Protein AF-0000000077375088 (afdb_homodimer)

Organism: NCBI:txid30044

Sequence (264 aa):
SINETYAYVTNLEVMQILMKIKSTKKKFGMRNLATVTYEALQYLEESPCKTQTRESIKNYLHDLAAYKLKPHEVLQMVNDPPTSALHTQLLIDDNKAPLTDEENEAIIQLTHKHFQSGGNTEAAASGTAASTSINETYAYVTNLEVMQILMKIKSTKKKFGMRNLATVTYEALQYLEESPCKTQTRESIKNYLHDLAAYKLKPHEVLQMVNDPPTSALHTQLLIDDNKAPLTDEENEAIIQLTHKHFQSGGNTEAAASGTAAST

Structure (mmCIF, N/CA/C/O backbone):
data_AF-0000000077375088-model_v1
#
loop_
_entity.id
_entity.type
_entity.pdbx_description
1 polymer 'DNA-directed RNA polymerase III subunit RPC9'
#
loop_
_atom_site.group_PDB
_atom_site.id
_atom_site.type_symbol
_atom_site.label_atom_id
_atom_site.label_alt_id
_atom_site.label_comp_id
_atom_site.label_asym_id
_atom_site.label_entity_id
_atom_site.label_seq_id
_atom_site.pdbx_PDB_ins_code
_atom_site.Cartn_x
_atom_site.Cartn_y
_atom_site.Cartn_z
_atom_site.occupancy
_atom_site.B_iso_or_equiv
_atom_site.auth_seq_id
_atom_site.auth_comp_id
_atom_site.auth_asym_id
_atom_site.auth_atom_id
_atom_site.pdbx_PDB_model_num
ATOM 1 N N . SER A 1 1 ? 3.344 15.055 -6.984 1 32.19 1 SER A N 1
ATOM 2 C CA . SER A 1 1 ? 2.018 14.633 -7.422 1 32.19 1 SER A CA 1
ATOM 3 C C . SER A 1 1 ? 1.819 13.133 -7.227 1 32.19 1 SER A C 1
ATOM 5 O O . SER A 1 1 ? 2.732 12.344 -7.477 1 32.19 1 SER A O 1
ATOM 7 N N . ILE A 1 2 ? 0.934 12.758 -6.203 1 41.72 2 ILE A N 1
ATOM 8 C CA . ILE A 1 2 ? 0.591 11.352 -6.039 1 41.72 2 ILE A CA 1
ATOM 9 C C . ILE A 1 2 ? 0.289 10.734 -7.402 1 41.72 2 ILE A C 1
ATOM 11 O O . ILE A 1 2 ? -0.343 11.367 -8.25 1 41.72 2 ILE A O 1
ATOM 15 N N . ASN A 1 3 ? 1.071 9.883 -7.891 1 41.94 3 ASN A N 1
ATOM 16 C CA . ASN A 1 3 ? 0.876 9.25 -9.188 1 41.94 3 ASN A CA 1
ATOM 17 C C . ASN A 1 3 ? -0.577 8.828 -9.391 1 41.94 3 ASN A C 1
ATOM 19 O O . ASN A 1 3 ? -1.159 8.156 -8.547 1 41.94 3 ASN A O 1
ATOM 23 N N . GLU A 1 4 ? -1.222 9.594 -10.234 1 39.78 4 GLU A N 1
ATOM 24 C CA . GLU A 1 4 ? -2.607 9.43 -10.664 1 39.78 4 GLU A CA 1
ATOM 25 C C . GLU A 1 4 ? -2.896 7.977 -11.031 1 39.78 4 GLU A C 1
ATOM 27 O O . GLU A 1 4 ? -4.055 7.555 -11.047 1 39.78 4 GLU A O 1
ATOM 32 N N . THR A 1 5 ? -1.979 7.434 -11.727 1 41.22 5 THR A N 1
ATOM 33 C CA . THR A 1 5 ? -2.367 6.203 -12.406 1 41.22 5 THR A CA 1
ATOM 34 C C . THR A 1 5 ? -2.725 5.117 -11.398 1 41.22 5 THR A C 1
ATOM 36 O O . THR A 1 5 ? -3.533 4.234 -11.688 1 41.22 5 THR A O 1
ATOM 39 N N . TYR A 1 6 ? -1.897 4.918 -10.312 1 44.31 6 TYR A N 1
ATOM 40 C CA . TYR A 1 6 ? -2.229 3.803 -9.438 1 44.31 6 TYR A CA 1
ATOM 41 C C . TYR A 1 6 ? -2.859 4.297 -8.141 1 44.31 6 TYR A C 1
ATOM 43 O O . TYR A 1 6 ? -2.521 5.375 -7.648 1 44.31 6 TYR A O 1
ATOM 51 N N . ALA A 1 7 ? -4.094 4.039 -7.984 1 50.91 7 ALA A N 1
ATOM 52 C CA . ALA A 1 7 ? -4.898 4.168 -6.77 1 50.91 7 ALA A CA 1
ATOM 53 C C . ALA A 1 7 ? -4.055 3.908 -5.523 1 50.91 7 ALA A C 1
ATOM 55 O O . ALA A 1 7 ? -4.578 3.895 -4.406 1 50.91 7 ALA A O 1
ATOM 56 N N . TYR A 1 8 ? -2.785 3.752 -5.754 1 61.66 8 TYR A N 1
ATOM 57 C CA . TYR A 1 8 ? -2.037 3.266 -4.602 1 61.66 8 TYR A CA 1
ATOM 58 C C . TYR A 1 8 ? -0.941 4.25 -4.207 1 61.66 8 TYR A C 1
ATOM 60 O O . TYR A 1 8 ? -0.325 4.879 -5.07 1 61.66 8 TYR A O 1
ATOM 68 N N . VAL A 1 9 ? -0.863 4.703 -3.064 1 73.94 9 VAL A N 1
ATOM 69 C CA . VAL A 1 9 ? 0.198 5.543 -2.521 1 73.94 9 VAL A CA 1
ATOM 70 C C . VAL A 1 9 ? 1.394 4.68 -2.129 1 73.94 9 VAL A C 1
ATOM 72 O O . VAL A 1 9 ? 1.249 3.715 -1.371 1 73.94 9 VAL A O 1
ATOM 75 N N . THR A 1 10 ? 2.584 4.988 -2.762 1 82.25 10 THR A N 1
ATOM 76 C CA . THR A 1 10 ? 3.785 4.258 -2.377 1 82.25 10 THR A CA 1
ATOM 77 C C . THR A 1 10 ? 4.301 4.738 -1.024 1 82.25 10 THR A C 1
ATOM 79 O O . THR A 1 10 ? 3.98 5.848 -0.591 1 82.25 10 THR A O 1
ATOM 82 N N . ASN A 1 11 ? 5.199 3.906 -0.374 1 83.81 11 ASN A N 1
ATOM 83 C CA . ASN A 1 11 ? 5.848 4.312 0.869 1 83.81 11 ASN A CA 1
ATOM 84 C C . ASN A 1 11 ? 6.691 5.57 0.678 1 83.81 11 ASN A C 1
ATOM 86 O O . ASN A 1 11 ? 6.75 6.422 1.563 1 83.81 11 ASN A O 1
ATOM 90 N N . LEU A 1 12 ? 7.266 5.742 -0.496 1 87 12 LEU A N 1
ATOM 91 C CA . LEU A 1 12 ? 8.078 6.926 -0.768 1 87 12 LEU A CA 1
ATOM 92 C C . LEU A 1 12 ? 7.207 8.18 -0.794 1 87 12 LEU A C 1
ATOM 94 O O . LEU A 1 12 ? 7.574 9.203 -0.22 1 87 12 LEU A O 1
ATOM 98 N N . GLU A 1 13 ? 6.16 8.094 -1.44 1 83.19 13 GLU A N 1
ATOM 99 C CA . GLU A 1 13 ? 5.254 9.234 -1.515 1 83.19 13 GLU A CA 1
ATOM 100 C C . GLU A 1 13 ? 4.781 9.656 -0.126 1 83.19 13 GLU A C 1
ATOM 102 O O . GLU A 1 13 ? 4.727 10.852 0.182 1 83.19 13 GLU A O 1
ATOM 107 N N . VAL A 1 14 ? 4.414 8.664 0.649 1 83.81 14 VAL A N 1
ATOM 108 C CA . VAL A 1 14 ? 3.998 8.938 2.02 1 83.81 14 VAL A CA 1
ATOM 109 C C . VAL A 1 14 ? 5.137 9.609 2.781 1 83.81 14 VAL A C 1
ATOM 111 O O . VAL A 1 14 ? 4.93 10.625 3.451 1 83.81 14 VAL A O 1
ATOM 114 N N . MET A 1 15 ? 6.277 9.102 2.633 1 86.62 15 MET A N 1
ATOM 115 C CA . MET A 1 15 ? 7.449 9.648 3.307 1 86.62 15 MET A CA 1
ATOM 116 C C . MET A 1 15 ? 7.699 11.094 2.873 1 86.62 15 MET A C 1
ATOM 118 O O . MET A 1 15 ? 7.957 11.961 3.707 1 86.62 15 MET A O 1
ATOM 122 N N . GLN A 1 16 ? 7.609 11.375 1.635 1 84.19 16 GLN A N 1
ATOM 123 C CA . GLN A 1 16 ? 7.836 12.711 1.107 1 84.19 16 GLN A CA 1
ATOM 124 C C . GLN A 1 16 ? 6.797 13.695 1.64 1 84.19 16 GLN A C 1
ATOM 126 O O . GLN A 1 16 ? 7.121 14.844 1.943 1 84.19 16 GLN A O 1
ATOM 131 N N . ILE A 1 17 ? 5.617 13.234 1.698 1 80.06 17 ILE A N 1
ATOM 132 C CA . ILE A 1 17 ? 4.547 14.07 2.232 1 80.06 17 ILE A CA 1
ATOM 133 C C . ILE A 1 17 ? 4.836 14.406 3.695 1 80.06 17 ILE A C 1
ATOM 135 O O . ILE A 1 17 ? 4.727 15.562 4.105 1 80.06 17 ILE A O 1
ATOM 139 N N . LEU A 1 18 ? 5.203 13.414 4.453 1 82.25 18 LEU A N 1
ATOM 140 C CA . LEU A 1 18 ? 5.48 13.578 5.875 1 82.25 18 LEU A CA 1
ATOM 141 C C . LEU A 1 18 ? 6.699 14.469 6.09 1 82.25 18 LEU A C 1
ATOM 143 O O . LEU A 1 18 ? 6.719 15.297 7.008 1 82.25 18 LEU A O 1
ATOM 147 N N . MET A 1 19 ? 7.707 14.32 5.262 1 83.69 19 MET A N 1
ATOM 148 C CA . MET A 1 19 ? 8.906 15.156 5.359 1 83.69 19 MET A CA 1
ATOM 149 C C . MET A 1 19 ? 8.578 16.609 5.051 1 83.69 19 MET A C 1
ATOM 151 O O . MET A 1 19 ? 9.133 17.516 5.676 1 83.69 19 MET A O 1
ATOM 155 N N . LYS A 1 20 ? 7.816 16.797 4.027 1 77.88 20 LYS A N 1
ATOM 156 C CA . LYS A 1 20 ? 7.391 18.156 3.689 1 77.88 20 LYS A CA 1
ATOM 157 C C . LYS A 1 20 ? 6.648 18.812 4.855 1 77.88 20 LYS A C 1
ATOM 159 O O . LYS A 1 20 ? 6.867 19.984 5.156 1 77.88 20 LYS A O 1
ATOM 164 N N . ILE A 1 21 ? 5.871 18.109 5.477 1 73.38 21 ILE A N 1
ATOM 165 C CA . ILE A 1 21 ? 5.109 18.594 6.617 1 73.38 21 ILE A CA 1
ATOM 166 C C . ILE A 1 21 ? 6.059 18.953 7.758 1 73.38 21 ILE A C 1
ATOM 168 O O . ILE A 1 21 ? 5.898 20 8.406 1 73.38 21 ILE A O 1
ATOM 172 N N . LYS A 1 22 ? 6.961 18.016 7.961 1 74.31 22 LYS A N 1
ATOM 173 C CA . LYS A 1 22 ? 7.945 18.234 9.016 1 74.31 22 LYS A CA 1
ATOM 174 C C . LYS A 1 22 ? 8.781 19.484 8.75 1 74.31 22 LYS A C 1
ATOM 176 O O . LYS A 1 22 ? 9.094 20.234 9.672 1 74.31 22 LYS A O 1
ATOM 181 N N . SER A 1 23 ? 9.219 19.641 7.504 1 73.81 23 SER A N 1
ATOM 182 C CA . SER A 1 23 ? 10.086 20.766 7.141 1 73.81 23 SER A CA 1
ATOM 183 C C . SER A 1 23 ? 9.32 22.078 7.164 1 73.81 23 SER A C 1
ATOM 185 O O . SER A 1 23 ? 9.914 23.141 7.367 1 73.81 23 SER A O 1
ATOM 187 N N . THR A 1 24 ? 8.148 22.078 6.598 1 63.22 24 THR A N 1
ATOM 188 C CA . THR A 1 24 ? 7.359 23.297 6.57 1 63.22 24 THR A CA 1
ATOM 189 C C . THR A 1 24 ? 7.164 23.844 7.98 1 63.22 24 THR A C 1
ATOM 191 O O . THR A 1 24 ? 7.082 25.062 8.172 1 63.22 24 THR A O 1
ATOM 194 N N . LYS A 1 25 ? 6.949 22.906 8.984 1 57.94 25 LYS A N 1
ATOM 195 C CA . LYS A 1 25 ? 6.879 23.438 10.344 1 57.94 25 LYS A CA 1
ATOM 196 C C . LYS A 1 25 ? 8.117 24.266 10.68 1 57.94 25 LYS A C 1
ATOM 198 O O . LYS A 1 25 ? 8.047 25.188 11.477 1 57.94 25 LYS A O 1
ATOM 203 N N . LYS A 1 26 ? 9.297 23.734 10.094 1 55.03 26 LYS A N 1
ATOM 204 C CA . LYS A 1 26 ? 10.5 24.469 10.445 1 55.03 26 LYS A CA 1
ATOM 205 C C . LYS A 1 26 ? 10.594 25.781 9.656 1 55.03 26 LYS A C 1
ATOM 207 O O . LYS A 1 26 ? 11.055 26.797 10.172 1 55.03 26 LYS A O 1
ATOM 212 N N . LYS A 1 27 ? 10.648 25.5 8.312 1 55.34 27 LYS A N 1
ATOM 213 C CA . LYS A 1 27 ? 10.961 26.719 7.57 1 55.34 27 LYS A CA 1
ATOM 214 C C . LYS A 1 27 ? 9.695 27.484 7.223 1 55.34 27 LYS A C 1
ATOM 216 O O . LYS A 1 27 ? 8.766 27.562 8.031 1 55.34 27 LYS A O 1
ATOM 221 N N . PHE A 1 28 ? 9.508 27.531 5.707 1 49.59 28 PHE A N 1
ATOM 222 C CA . PHE A 1 28 ? 8.781 28.484 4.871 1 49.59 28 PHE A CA 1
ATOM 223 C C . PHE A 1 28 ? 7.297 28.172 4.848 1 49.59 28 PHE A C 1
ATOM 225 O O . PHE A 1 28 ? 6.867 27.141 5.387 1 49.59 28 PHE A O 1
ATOM 232 N N . GLY A 1 29 ? 6.477 28.672 3.553 1 49.41 29 GLY A N 1
ATOM 233 C CA . GLY A 1 29 ? 5.098 29 3.205 1 49.41 29 GLY A CA 1
ATOM 234 C C . GLY A 1 29 ? 4.18 27.781 3.258 1 49.41 29 GLY A C 1
ATOM 235 O O . GLY A 1 29 ? 4.457 26.766 2.633 1 49.41 29 GLY A O 1
ATOM 236 N N . MET A 1 30 ? 3.41 27.641 4.438 1 54 30 MET A N 1
ATOM 237 C CA . MET A 1 30 ? 2.262 26.797 4.793 1 54 30 MET A CA 1
ATOM 238 C C . MET A 1 30 ? 1.43 26.469 3.559 1 54 30 MET A C 1
ATOM 240 O O . MET A 1 30 ? 0.78 25.422 3.504 1 54 30 MET A O 1
ATOM 244 N N . ARG A 1 31 ? 1.634 27.359 2.639 1 57.53 31 ARG A N 1
ATOM 245 C CA . ARG A 1 31 ? 0.675 27.281 1.542 1 57.53 31 ARG A CA 1
ATOM 246 C C . ARG A 1 31 ? 0.917 26.047 0.692 1 57.53 31 ARG A C 1
ATOM 248 O O . ARG A 1 31 ? -0.027 25.344 0.328 1 57.53 31 ARG A O 1
ATOM 255 N N . ASN A 1 32 ? 2.176 25.781 0.289 1 60.22 32 ASN A N 1
ATOM 256 C CA . ASN A 1 32 ? 2.492 24.656 -0.57 1 60.22 32 ASN A CA 1
ATOM 257 C C . ASN A 1 32 ? 2.234 23.328 0.138 1 60.22 32 ASN A C 1
ATOM 259 O O . ASN A 1 32 ? 1.714 22.391 -0.467 1 60.22 32 ASN A O 1
ATOM 263 N N . LEU A 1 33 ? 2.473 23.266 1.407 1 62.72 33 LEU A N 1
ATOM 264 C CA . LEU A 1 33 ? 2.201 22.062 2.197 1 62.72 33 LEU A CA 1
ATOM 265 C C . LEU A 1 33 ? 0.707 21.766 2.229 1 62.72 33 LEU A C 1
ATOM 267 O O . LEU A 1 33 ? 0.3 20.609 2.086 1 62.72 33 LEU A O 1
ATOM 271 N N . ALA A 1 34 ? 0.038 22.906 2.312 1 67.75 34 ALA A N 1
ATOM 272 C CA . ALA A 1 34 ? -1.416 22.797 2.373 1 67.75 34 ALA A CA 1
ATOM 273 C C . ALA A 1 34 ? -1.971 22.188 1.087 1 67.75 34 ALA A C 1
ATOM 275 O O . ALA A 1 34 ? -2.877 21.344 1.127 1 67.75 34 ALA A O 1
ATOM 276 N N . THR A 1 35 ? -1.282 22.547 0.06 1 74.06 35 THR A N 1
ATOM 277 C CA . THR A 1 35 ? -1.789 22.094 -1.229 1 74.06 35 THR A CA 1
ATOM 278 C C . THR A 1 35 ? -1.514 20.609 -1.419 1 74.06 35 THR A C 1
ATOM 280 O O . THR A 1 35 ? -2.402 19.844 -1.819 1 74.06 35 THR A O 1
ATOM 283 N N . VAL A 1 36 ? -0.392 20.109 -1.048 1 70.31 36 VAL A N 1
ATOM 284 C CA . VAL A 1 36 ? -0.031 18.719 -1.22 1 70.31 36 VAL A CA 1
ATOM 285 C C . VAL A 1 36 ? -0.882 17.844 -0.298 1 70.31 36 VAL A C 1
ATOM 287 O O . VAL A 1 36 ? -1.36 16.781 -0.703 1 70.31 36 VAL A O 1
ATOM 290 N N . THR A 1 37 ? -1.005 18.375 0.936 1 74.25 37 THR A N 1
ATOM 291 C CA . THR A 1 37 ? -1.836 17.656 1.896 1 74.25 37 THR A CA 1
ATOM 292 C C . THR A 1 37 ? -3.273 17.547 1.395 1 74.25 37 THR A C 1
ATOM 294 O O . THR A 1 37 ? -3.887 16.484 1.467 1 74.25 37 THR A O 1
ATOM 297 N N . TYR A 1 38 ? -3.611 18.625 0.802 1 79.62 38 TYR A N 1
ATOM 298 C CA . TYR A 1 38 ? -4.984 18.672 0.307 1 79.62 38 TYR A CA 1
ATOM 299 C C . TYR A 1 38 ? -5.164 17.734 -0.876 1 79.62 38 TYR A C 1
ATOM 301 O O . TYR A 1 38 ? -6.137 16.969 -0.933 1 79.62 38 TYR A O 1
ATOM 309 N N . GLU A 1 39 ? -4.223 17.734 -1.725 1 77.5 39 GLU A N 1
ATOM 310 C CA . GLU A 1 39 ? -4.293 16.875 -2.896 1 77.5 39 GLU A CA 1
ATOM 311 C C . GLU A 1 39 ? -4.258 15.398 -2.496 1 77.5 39 GLU A C 1
ATOM 313 O O . GLU A 1 39 ? -5.016 14.586 -3.029 1 77.5 39 GLU A O 1
ATOM 318 N N . ALA A 1 40 ? -3.48 15.086 -1.577 1 77.88 40 ALA A N 1
ATOM 319 C CA . ALA A 1 40 ? -3.381 13.711 -1.097 1 77.88 40 ALA A CA 1
ATOM 320 C C . ALA A 1 40 ? -4.676 13.273 -0.417 1 77.88 40 ALA A C 1
ATOM 322 O O . ALA A 1 40 ? -5.152 12.156 -0.643 1 77.88 40 ALA A O 1
ATOM 323 N N . LEU A 1 41 ? -5.188 14.164 0.302 1 83.5 41 LEU A N 1
ATOM 324 C CA . LEU A 1 41 ? -6.426 13.859 1.005 1 83.5 41 LEU A CA 1
ATOM 325 C C . LEU A 1 41 ? -7.578 13.672 0.021 1 83.5 41 LEU A C 1
ATOM 327 O O . LEU A 1 41 ? -8.414 12.781 0.2 1 83.5 41 LEU A O 1
ATOM 331 N N . GLN A 1 42 ? -7.609 14.508 -1.003 1 83.94 42 GLN A N 1
ATOM 332 C CA . GLN A 1 42 ? -8.656 14.383 -2.012 1 83.94 42 GLN A CA 1
ATOM 333 C C . GLN A 1 42 ? -8.602 13.023 -2.699 1 83.94 42 GLN A C 1
ATOM 335 O O . GLN A 1 42 ? -9.633 12.383 -2.906 1 83.94 42 GLN A O 1
ATOM 340 N N . TYR A 1 43 ? -7.418 12.586 -2.977 1 81.62 43 TYR A N 1
ATOM 341 C CA . TYR A 1 43 ? -7.227 11.266 -3.578 1 81.62 43 TYR A CA 1
ATOM 342 C C . TYR A 1 43 ? -7.723 10.172 -2.646 1 81.62 43 TYR A C 1
ATOM 344 O O . TYR A 1 43 ? -8.453 9.273 -3.072 1 81.62 43 TYR A O 1
ATOM 352 N N . LEU A 1 44 ? -7.32 10.188 -1.441 1 84.06 44 LEU A N 1
ATOM 353 C CA . LEU A 1 44 ? -7.656 9.148 -0.472 1 84.06 44 LEU A CA 1
ATOM 354 C C . LEU A 1 44 ? -9.148 9.164 -0.158 1 84.06 44 LEU A C 1
ATOM 356 O O . LEU A 1 44 ? -9.734 8.109 0.107 1 84.06 44 LEU A O 1
ATOM 360 N N . GLU A 1 45 ? -9.734 10.383 -0.288 1 84.62 45 GLU A N 1
ATOM 361 C CA . GLU A 1 45 ? -11.172 10.516 -0.038 1 84.62 45 GLU A CA 1
ATOM 362 C C . GLU A 1 45 ? -11.984 9.867 -1.154 1 84.62 45 GLU A C 1
ATOM 364 O O . GLU A 1 45 ? -13.164 9.57 -0.974 1 84.62 45 GLU A O 1
ATOM 369 N N . GLU A 1 46 ? -11.359 9.711 -2.283 1 84.5 46 GLU A N 1
ATOM 370 C CA . GLU A 1 46 ? -12.023 9.039 -3.398 1 84.5 46 GLU A CA 1
ATOM 371 C C . GLU A 1 46 ? -11.703 7.551 -3.414 1 84.5 46 GLU A C 1
ATOM 373 O O . GLU A 1 46 ? -12.156 6.824 -4.301 1 84.5 46 GLU A O 1
ATOM 378 N N . SER A 1 47 ? -10.984 7.086 -2.436 1 84.19 47 SER A N 1
ATOM 379 C CA . SER A 1 47 ? -10.602 5.684 -2.305 1 84.19 47 SER A CA 1
ATOM 380 C C . SER A 1 47 ? -11.477 4.969 -1.279 1 84.19 47 SER A C 1
ATOM 382 O O . SER A 1 47 ? -12.164 5.609 -0.487 1 84.19 47 SER A O 1
ATOM 384 N N . PRO A 1 48 ? -11.445 3.617 -1.289 1 86.44 48 PRO A N 1
ATOM 385 C CA . PRO A 1 48 ? -12.305 2.85 -0.387 1 86.44 48 PRO A CA 1
ATOM 386 C C . PRO A 1 48 ? -12.031 3.146 1.085 1 86.44 48 PRO A C 1
ATOM 388 O O . PRO A 1 48 ? -12.883 2.885 1.939 1 86.44 48 PRO A O 1
ATOM 391 N N . CYS A 1 49 ? -10.914 3.744 1.337 1 88.38 49 CYS A N 1
ATOM 392 C CA . CYS A 1 49 ? -10.562 3.924 2.742 1 88.38 49 CYS A CA 1
ATOM 393 C C . CYS A 1 49 ? -11.43 4.996 3.387 1 88.38 49 CYS A C 1
ATOM 395 O O . CYS A 1 49 ? -11.484 5.109 4.613 1 88.38 49 CYS A O 1
ATOM 397 N N . LYS A 1 50 ? -12.125 5.734 2.598 1 85.88 50 LYS A N 1
ATOM 398 C CA . LYS A 1 50 ? -12.961 6.82 3.104 1 85.88 50 LYS A CA 1
ATOM 399 C C . LYS A 1 50 ? -14.039 6.289 4.039 1 85.88 50 LYS A C 1
ATOM 401 O O . LYS A 1 50 ? -14.461 6.98 4.969 1 85.88 50 LYS A O 1
ATOM 406 N N . THR A 1 51 ? -14.516 5.082 3.811 1 86.5 51 THR A N 1
ATOM 407 C CA . THR A 1 51 ? -15.602 4.512 4.602 1 86.5 51 THR A CA 1
ATOM 408 C C . THR A 1 51 ? -15.062 3.529 5.633 1 86.5 51 THR A C 1
ATOM 410 O O . THR A 1 51 ? -15.828 2.826 6.293 1 86.5 51 THR A O 1
ATOM 413 N N . GLN A 1 52 ? -13.82 3.465 5.758 1 89.75 52 GLN A N 1
ATOM 414 C CA . GLN A 1 52 ? -13.195 2.521 6.68 1 89.75 52 GLN A CA 1
ATOM 415 C C . GLN A 1 52 ? -12.867 3.191 8.016 1 89.75 52 GLN A C 1
ATOM 417 O O . GLN A 1 52 ? -12.688 4.41 8.07 1 89.75 52 GLN A O 1
ATOM 422 N N . THR A 1 53 ? -12.883 2.439 9.07 1 87.75 53 THR A N 1
ATOM 423 C CA . THR A 1 53 ? -12.398 2.836 10.391 1 87.75 53 THR A CA 1
ATOM 424 C C . THR A 1 53 ? -11.344 1.853 10.898 1 87.75 53 THR A C 1
ATOM 426 O O . THR A 1 53 ? -11.211 0.747 10.367 1 87.75 53 THR A O 1
ATOM 429 N N . ARG A 1 54 ? -10.594 2.314 11.859 1 82.88 54 ARG A N 1
ATOM 430 C CA . ARG A 1 54 ? -9.609 1.422 12.469 1 82.88 54 ARG A CA 1
ATOM 431 C C . ARG A 1 54 ? -10.273 0.147 12.984 1 82.88 54 ARG A C 1
ATOM 433 O O . ARG A 1 54 ? -9.727 -0.947 12.82 1 82.88 54 ARG A O 1
ATOM 440 N N . GLU A 1 55 ? -11.445 0.383 13.609 1 88.88 55 GLU A N 1
ATOM 441 C CA . GLU A 1 55 ? -12.18 -0.754 14.148 1 88.88 55 GLU A CA 1
ATOM 442 C C . GLU A 1 55 ? -12.641 -1.696 13.047 1 88.88 55 GLU A C 1
ATOM 444 O O . GLU A 1 55 ? -12.5 -2.916 13.156 1 88.88 55 GLU A O 1
ATOM 449 N N . SER A 1 56 ? -13.188 -1.147 11.945 1 92.06 56 SER A N 1
ATOM 450 C CA . SER A 1 56 ? -13.664 -1.984 10.844 1 92.06 56 SER A CA 1
ATOM 451 C C . SER A 1 56 ? -12.516 -2.758 10.203 1 92.06 56 SER A C 1
ATOM 453 O O . SER A 1 56 ? -12.68 -3.92 9.828 1 92.06 56 SER A O 1
ATOM 455 N N . ILE A 1 57 ? -11.352 -2.135 10.07 1 90.56 57 ILE A N 1
ATOM 456 C CA . ILE A 1 57 ? -10.188 -2.797 9.5 1 90.56 57 ILE A CA 1
ATOM 457 C C . ILE A 1 57 ? -9.719 -3.918 10.422 1 90.56 57 ILE A C 1
ATOM 459 O O . ILE A 1 57 ? -9.414 -5.023 9.969 1 90.56 57 ILE A O 1
ATOM 463 N N . LYS A 1 58 ? -9.672 -3.57 11.727 1 89 58 LYS A N 1
ATOM 464 C CA . LYS A 1 58 ? -9.281 -4.586 12.695 1 89 58 LYS A CA 1
ATOM 465 C C . LYS A 1 58 ? -10.188 -5.812 12.602 1 89 58 LYS A C 1
ATOM 467 O O . LYS A 1 58 ? -9.703 -6.945 12.57 1 89 58 LYS A O 1
ATOM 472 N N . ASN A 1 59 ? -11.453 -5.602 12.586 1 92.5 59 ASN A N 1
ATOM 473 C CA . ASN A 1 59 ? -12.422 -6.691 12.484 1 92.5 59 ASN A CA 1
ATOM 474 C C . ASN A 1 59 ? -12.281 -7.441 11.164 1 92.5 59 ASN A C 1
ATOM 476 O O . ASN A 1 59 ? -12.383 -8.672 11.133 1 92.5 59 ASN A O 1
ATOM 480 N N . TYR A 1 60 ? -12.102 -6.66 10.102 1 94.06 60 TYR A N 1
ATOM 481 C CA . TYR A 1 60 ? -11.883 -7.258 8.789 1 94.06 60 TYR A CA 1
ATOM 482 C C . TYR A 1 60 ? -10.664 -8.172 8.797 1 94.06 60 TYR A C 1
ATOM 484 O O . TYR A 1 60 ? -10.727 -9.305 8.312 1 94.06 60 TYR A O 1
ATOM 492 N N . LEU A 1 61 ? -9.609 -7.691 9.391 1 92 61 LEU A N 1
ATOM 493 C CA . LEU A 1 61 ? -8.375 -8.461 9.492 1 92 61 LEU A CA 1
ATOM 494 C C . LEU A 1 61 ? -8.586 -9.727 10.312 1 92 61 LEU A C 1
ATOM 496 O O . LEU A 1 61 ? -8.07 -10.789 9.961 1 92 61 LEU A O 1
ATOM 500 N N . HIS A 1 62 ? -9.281 -9.562 11.406 1 91.75 62 HIS A N 1
ATOM 501 C CA . HIS A 1 62 ? -9.594 -10.703 12.258 1 91.75 62 HIS A CA 1
ATOM 502 C C . HIS A 1 62 ? -10.336 -11.789 11.477 1 91.75 62 HIS A C 1
ATOM 504 O O . HIS A 1 62 ? -9.969 -12.961 11.531 1 91.75 62 HIS A O 1
ATOM 510 N N . ASP A 1 63 ? -11.297 -11.422 10.711 1 94.31 63 ASP A N 1
ATOM 511 C CA . ASP A 1 63 ? -12.109 -12.375 9.961 1 94.31 63 ASP A CA 1
ATOM 512 C C . ASP A 1 63 ? -11.328 -12.969 8.789 1 94.31 63 ASP A C 1
ATOM 514 O O . ASP A 1 63 ? -11.523 -14.125 8.422 1 94.31 63 ASP A O 1
ATOM 518 N N . LEU A 1 64 ? -10.453 -12.156 8.164 1 92.62 64 LEU A N 1
ATOM 519 C CA . LEU A 1 64 ? -9.656 -12.609 7.027 1 92.62 64 LEU A CA 1
ATOM 520 C C . LEU A 1 64 ? -8.602 -13.617 7.465 1 92.62 64 LEU A C 1
ATOM 522 O O . LEU A 1 64 ? -8.047 -14.344 6.633 1 92.62 64 LEU A O 1
ATOM 526 N N . ALA A 1 65 ? -8.297 -13.625 8.766 1 88.81 65 ALA A N 1
ATOM 527 C CA . ALA A 1 65 ? -7.23 -14.477 9.281 1 88.81 65 ALA A CA 1
ATOM 528 C C . ALA A 1 65 ? -7.496 -15.945 8.961 1 88.81 65 ALA A C 1
ATOM 530 O O . ALA A 1 65 ? -6.559 -16.734 8.82 1 88.81 65 ALA A O 1
ATOM 531 N N . ALA A 1 66 ? -8.727 -16.297 8.789 1 89 66 ALA A N 1
ATOM 532 C CA . ALA A 1 66 ? -9.133 -17.688 8.531 1 89 66 ALA A CA 1
ATOM 533 C C . ALA A 1 66 ? -8.656 -18.141 7.152 1 89 66 ALA A C 1
ATOM 535 O O . ALA A 1 66 ? -8.562 -19.344 6.895 1 89 66 ALA A O 1
ATOM 536 N N . TYR A 1 67 ? -8.242 -17.266 6.301 1 88.88 67 TYR A N 1
ATOM 537 C CA . TYR A 1 67 ? -7.953 -17.609 4.914 1 88.88 67 TYR A CA 1
ATOM 538 C C . TYR A 1 67 ? -6.453 -17.641 4.656 1 88.88 67 TYR A C 1
ATOM 540 O O . TYR A 1 67 ? -6.012 -17.906 3.537 1 88.88 67 TYR A O 1
A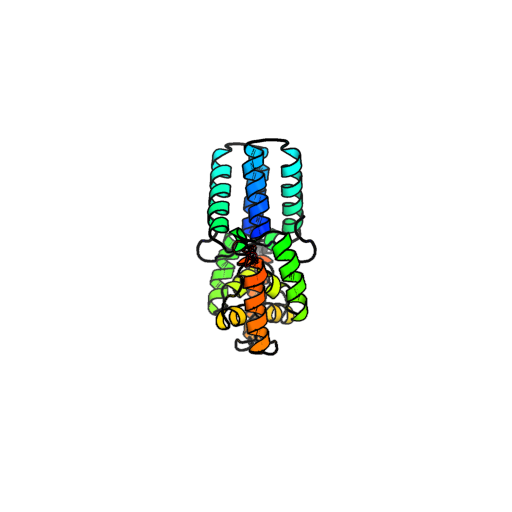TOM 548 N N . LYS A 1 68 ? -5.648 -17.328 5.59 1 82.19 68 LYS A N 1
ATOM 549 C CA . LYS A 1 68 ? -4.195 -17.469 5.574 1 82.19 68 LYS A CA 1
ATOM 550 C C . LYS A 1 68 ? -3.588 -16.719 4.391 1 82.19 68 LYS A C 1
ATOM 552 O O . LYS A 1 68 ? -2.768 -17.281 3.656 1 82.19 68 LYS A O 1
ATOM 557 N N . LEU A 1 69 ? -4.043 -15.586 4.148 1 82 69 LEU A N 1
ATOM 558 C CA . LEU A 1 69 ? -3.498 -14.727 3.107 1 82 69 LEU A CA 1
ATOM 559 C C . LEU A 1 69 ? -2.146 -14.156 3.525 1 82 69 LEU A C 1
ATOM 561 O O . LEU A 1 69 ? -1.884 -13.977 4.715 1 82 69 LEU A O 1
ATOM 565 N N . LYS A 1 70 ? -1.366 -13.945 2.525 1 75.06 70 LYS A N 1
ATOM 566 C CA . LYS A 1 70 ? -0.087 -13.297 2.801 1 75.06 70 LYS A CA 1
ATOM 567 C C . LYS A 1 70 ? -0.285 -11.844 3.205 1 75.06 70 LYS A C 1
ATOM 569 O O . LYS A 1 70 ? -1.289 -11.227 2.846 1 75.06 70 LYS A O 1
ATOM 574 N N . PRO A 1 71 ? 0.701 -11.305 3.912 1 72.12 71 PRO A N 1
ATOM 575 C CA . PRO A 1 71 ? 0.588 -9.93 4.398 1 72.12 71 PRO A CA 1
ATOM 576 C C . PRO A 1 71 ? 0.311 -8.93 3.279 1 72.12 71 PRO A C 1
ATOM 578 O O . PRO A 1 71 ? -0.508 -8.016 3.447 1 72.12 71 PRO A O 1
ATOM 581 N N . HIS A 1 72 ? 1.017 -9.172 2.211 1 74.12 72 HIS A N 1
ATOM 582 C CA . HIS A 1 72 ? 0.798 -8.234 1.111 1 74.12 72 HIS A CA 1
ATOM 583 C C . HIS A 1 72 ? -0.613 -8.367 0.549 1 74.12 72 HIS A C 1
ATOM 585 O O . HIS A 1 72 ? -1.222 -7.375 0.147 1 74.12 72 HIS A O 1
ATOM 591 N N . GLU A 1 73 ? -1.209 -9.57 0.56 1 80.94 73 GLU A N 1
ATOM 592 C CA . GLU A 1 73 ? -2.576 -9.781 0.092 1 80.94 73 GLU A CA 1
ATOM 593 C C . GLU A 1 73 ? -3.588 -9.109 1.017 1 80.94 73 GLU A C 1
ATOM 595 O O . GLU A 1 73 ? -4.539 -8.484 0.551 1 80.94 73 GLU A O 1
ATOM 600 N N . VAL A 1 74 ? -3.26 -9.234 2.26 1 84.81 74 VAL A N 1
ATOM 601 C CA . VAL A 1 74 ? -4.137 -8.641 3.262 1 84.81 74 VAL A CA 1
ATOM 602 C C . VAL A 1 74 ? -4.148 -7.121 3.094 1 84.81 74 VAL A C 1
ATOM 604 O O . VAL A 1 74 ? -5.215 -6.496 3.125 1 84.81 74 VAL A O 1
ATOM 607 N N . LEU A 1 75 ? -3.006 -6.547 2.875 1 82.81 75 LEU A N 1
ATOM 608 C CA . LEU A 1 75 ? -2.912 -5.105 2.656 1 82.81 75 LEU A CA 1
ATOM 609 C C . LEU A 1 75 ? -3.734 -4.688 1.442 1 82.81 75 LEU A C 1
ATOM 611 O O . LEU A 1 75 ? -4.477 -3.703 1.501 1 82.81 75 LEU A O 1
ATOM 615 N N . GLN A 1 76 ? -3.617 -5.469 0.41 1 82.81 76 GLN A N 1
ATOM 616 C CA . GLN A 1 76 ? -4.367 -5.172 -0.807 1 82.81 76 GLN A CA 1
ATOM 617 C C . GLN A 1 76 ? -5.867 -5.289 -0.569 1 82.81 76 GLN A C 1
ATOM 619 O O . GLN A 1 76 ? -6.648 -4.473 -1.068 1 82.81 76 GLN A O 1
ATOM 624 N N . MET A 1 77 ? -6.219 -6.258 0.224 1 87.94 77 MET A N 1
ATOM 625 C CA . MET A 1 77 ? -7.633 -6.465 0.534 1 87.94 77 MET A CA 1
ATOM 626 C C . MET A 1 77 ? -8.203 -5.273 1.294 1 87.94 77 MET A C 1
ATOM 628 O O . MET A 1 77 ? -9.359 -4.898 1.087 1 87.94 77 MET A O 1
ATOM 632 N N . VAL A 1 78 ? -7.422 -4.742 2.125 1 88.69 78 VAL A N 1
ATOM 633 C CA . VAL A 1 78 ? -7.852 -3.605 2.93 1 88.69 78 VAL A CA 1
ATOM 634 C C . VAL A 1 78 ? -7.918 -2.352 2.062 1 88.69 78 VAL A C 1
ATOM 636 O O . VAL A 1 78 ? -8.898 -1.606 2.107 1 88.69 78 VAL A O 1
ATOM 639 N N . ASN A 1 79 ? -6.891 -2.123 1.262 1 86.12 79 ASN A N 1
ATOM 640 C CA . ASN A 1 79 ? -6.762 -0.885 0.501 1 86.12 79 ASN A CA 1
ATOM 641 C C . ASN A 1 79 ? -7.645 -0.896 -0.742 1 86.12 79 ASN A C 1
ATOM 643 O O . ASN A 1 79 ? -8.008 0.162 -1.257 1 86.12 79 ASN A O 1
ATOM 647 N N . ASP A 1 80 ? -7.961 -2.086 -1.237 1 86.81 80 ASP A N 1
ATOM 648 C CA . ASP A 1 80 ? -8.828 -2.299 -2.393 1 86.81 80 ASP A CA 1
ATOM 649 C C . ASP A 1 80 ? -9.781 -3.467 -2.152 1 86.81 80 ASP A C 1
ATOM 651 O O . ASP A 1 80 ? -9.656 -4.52 -2.781 1 86.81 80 ASP A O 1
ATOM 655 N N . PRO A 1 81 ? -10.711 -3.225 -1.291 1 91.19 81 PRO A N 1
ATOM 656 C CA . PRO A 1 81 ? -11.602 -4.316 -0.891 1 91.19 81 PRO A CA 1
ATOM 657 C C . PRO A 1 81 ? -12.383 -4.895 -2.064 1 91.19 81 PRO A C 1
ATOM 659 O O . PRO A 1 81 ? -13.109 -4.168 -2.748 1 91.19 81 PRO A O 1
ATOM 662 N N . PRO A 1 82 ? -12.281 -6.234 -2.193 1 91.94 82 PRO A N 1
ATOM 663 C CA . PRO A 1 82 ? -12.906 -6.848 -3.369 1 91.94 82 PRO A CA 1
ATOM 664 C C . PRO A 1 82 ? -14.43 -6.926 -3.258 1 91.94 82 PRO A C 1
ATOM 666 O O . PRO A 1 82 ? -14.961 -7.156 -2.168 1 91.94 82 PRO A O 1
ATOM 669 N N . THR A 1 83 ? -15.07 -6.758 -4.422 1 91.5 83 THR A N 1
ATOM 670 C CA . THR A 1 83 ? -16.531 -6.793 -4.453 1 91.5 83 THR A CA 1
ATOM 671 C C . THR A 1 83 ? -17.016 -7.816 -5.477 1 91.5 83 THR A C 1
ATOM 673 O O . THR A 1 83 ? -18.219 -7.922 -5.727 1 91.5 83 THR A O 1
ATOM 676 N N . SER A 1 84 ? -16.141 -8.508 -6.102 1 91.44 84 SER A N 1
ATOM 677 C CA . SER A 1 84 ? -16.469 -9.578 -7.035 1 91.44 84 SER A CA 1
ATOM 678 C C . SER A 1 84 ? -15.398 -10.672 -7.012 1 91.44 84 SER A C 1
ATOM 680 O O . SER A 1 84 ? -14.297 -10.461 -6.5 1 91.44 84 SER A O 1
ATOM 682 N N . ALA A 1 85 ? -15.781 -11.836 -7.555 1 88.94 85 ALA A N 1
ATOM 683 C CA . ALA A 1 85 ? -14.844 -12.961 -7.594 1 88.94 85 ALA A CA 1
ATOM 684 C C . ALA A 1 85 ? -13.609 -12.617 -8.422 1 88.94 85 ALA A C 1
ATOM 686 O O . ALA A 1 85 ? -12.484 -12.969 -8.047 1 88.94 85 ALA A O 1
ATOM 687 N N . LEU A 1 86 ? -13.891 -11.953 -9.492 1 84.81 86 LEU A N 1
ATOM 688 C CA . LEU A 1 86 ? -12.781 -11.531 -10.344 1 84.81 86 LEU A CA 1
ATOM 689 C C . LEU A 1 86 ? -11.844 -10.602 -9.586 1 84.81 86 LEU A C 1
ATOM 691 O O . LEU A 1 86 ? -10.617 -10.742 -9.672 1 84.81 86 LEU A O 1
ATOM 695 N N . HIS A 1 87 ? -12.375 -9.742 -8.844 1 87.69 87 HIS A N 1
ATOM 696 C CA . HIS A 1 87 ? -11.602 -8.797 -8.055 1 87.69 87 HIS A CA 1
ATOM 697 C C . HIS A 1 87 ? -10.727 -9.516 -7.035 1 87.69 87 HIS A C 1
ATOM 699 O O . HIS A 1 87 ? -9.531 -9.234 -6.934 1 87.69 87 HIS A O 1
ATOM 705 N N . THR A 1 88 ? -11.383 -10.461 -6.27 1 88.12 88 THR A N 1
ATOM 706 C CA . THR A 1 88 ? -10.641 -11.219 -5.266 1 88.12 88 THR A CA 1
ATOM 707 C C . THR A 1 88 ? -9.484 -11.977 -5.906 1 88.12 88 THR A C 1
ATOM 709 O O . THR A 1 88 ? -8.375 -12 -5.363 1 88.12 88 THR A O 1
ATOM 712 N N . GLN A 1 89 ? -9.719 -12.484 -7.027 1 82.75 89 GLN A N 1
ATOM 713 C CA . GLN A 1 89 ? -8.719 -13.281 -7.73 1 82.75 89 GLN A CA 1
ATOM 714 C C . GLN A 1 89 ? -7.516 -12.43 -8.117 1 82.75 89 GLN A C 1
ATOM 716 O O . GLN A 1 89 ? -6.383 -12.914 -8.125 1 82.75 89 GLN A O 1
ATOM 721 N N . LEU A 1 90 ? -7.836 -11.195 -8.391 1 77.62 90 LEU A N 1
ATOM 722 C CA . LEU A 1 90 ? -6.773 -10.305 -8.836 1 77.62 90 LEU A CA 1
ATOM 723 C C . LEU A 1 90 ? -5.902 -9.867 -7.668 1 77.62 90 LEU A C 1
ATOM 725 O O . LEU A 1 90 ? -4.75 -9.469 -7.859 1 77.62 90 LEU A O 1
ATOM 729 N N . LEU A 1 91 ? -6.496 -9.961 -6.539 1 78.56 91 LEU A N 1
ATOM 730 C CA . LEU A 1 91 ? -5.785 -9.484 -5.359 1 78.56 91 LEU A CA 1
ATOM 731 C C . LEU A 1 91 ? -4.992 -10.609 -4.707 1 78.56 91 LEU A C 1
ATOM 733 O O . LEU A 1 91 ? -4.059 -10.352 -3.943 1 78.56 91 LEU A O 1
ATOM 737 N N . ILE A 1 92 ? -5.461 -11.836 -4.879 1 76.44 92 ILE A N 1
ATOM 738 C CA . ILE A 1 92 ? -4.863 -12.977 -4.191 1 76.44 92 ILE A CA 1
ATOM 739 C C . ILE A 1 92 ? -3.826 -13.641 -5.098 1 76.44 92 ILE A C 1
ATOM 741 O O . ILE A 1 92 ? -4.043 -13.781 -6.305 1 76.44 92 ILE A O 1
ATOM 745 N N . ASP A 1 93 ? -2.859 -14.195 -4.379 1 65.06 93 ASP A N 1
ATOM 746 C CA . ASP A 1 93 ? -1.77 -14.867 -5.078 1 65.06 93 ASP A CA 1
ATOM 747 C C . ASP A 1 93 ? -2.256 -16.156 -5.734 1 65.06 93 ASP A C 1
ATOM 749 O O . ASP A 1 93 ? -2.898 -16.984 -5.086 1 65.06 93 ASP A O 1
ATOM 753 N N . ASP A 1 94 ? -2.111 -16.266 -7.012 1 61.28 94 ASP A N 1
ATOM 754 C CA . ASP A 1 94 ? -2.584 -17.391 -7.797 1 61.28 94 ASP A CA 1
ATOM 755 C C . ASP A 1 94 ? -1.8 -18.656 -7.457 1 61.28 94 ASP A C 1
ATOM 757 O O . ASP A 1 94 ? -2.162 -19.75 -7.887 1 61.28 94 ASP A O 1
ATOM 761 N N . ASN A 1 95 ? -0.639 -18.562 -6.77 1 54.84 95 ASN A N 1
ATOM 762 C CA . ASN A 1 95 ? 0.142 -19.734 -6.406 1 54.84 95 ASN A CA 1
ATOM 763 C C . ASN A 1 95 ? -0.492 -20.5 -5.246 1 54.84 95 ASN A C 1
ATOM 765 O O . ASN A 1 95 ? -0.085 -21.609 -4.934 1 54.84 95 ASN A O 1
ATOM 769 N N . LYS A 1 96 ? -1.35 -19.828 -4.672 1 64.62 96 LYS A N 1
ATOM 770 C CA . LYS A 1 96 ? -2.148 -20.516 -3.664 1 64.62 96 LYS A CA 1
ATOM 771 C C . LYS A 1 96 ? -3.293 -21.297 -4.309 1 64.62 96 LYS A C 1
ATOM 773 O O . LYS A 1 96 ? -3.6 -21.094 -5.488 1 64.62 96 LYS A O 1
ATOM 778 N N . ALA A 1 97 ? -3.596 -22.344 -3.758 1 69.19 97 ALA A N 1
ATOM 779 C CA . ALA A 1 97 ? -4.844 -22.953 -4.211 1 69.19 97 ALA A CA 1
ATOM 780 C C . ALA A 1 97 ? -5.922 -21.906 -4.43 1 69.19 97 ALA A C 1
ATOM 782 O O . ALA A 1 97 ? -6.055 -20.969 -3.635 1 69.19 97 ALA A O 1
ATOM 783 N N . PRO A 1 98 ? -6.387 -21.953 -5.703 1 74.5 98 PRO A N 1
ATOM 784 C CA . PRO A 1 98 ? -7.48 -21 -5.934 1 74.5 98 PRO A CA 1
ATOM 785 C C . PRO A 1 98 ? -8.531 -21.031 -4.824 1 74.5 98 PRO A C 1
ATOM 787 O O . PRO A 1 98 ? -8.812 -22.094 -4.262 1 74.5 98 PRO A O 1
ATOM 790 N N . LEU A 1 99 ? -8.875 -19.859 -4.488 1 81.38 99 LEU A N 1
ATOM 791 C CA . LEU A 1 99 ? -10 -19.797 -3.557 1 81.38 99 LEU A CA 1
ATOM 792 C C . LEU A 1 99 ? -11.219 -20.516 -4.117 1 81.38 99 LEU A C 1
ATOM 794 O O . LEU A 1 99 ? -11.492 -20.438 -5.316 1 81.38 99 LEU A O 1
ATOM 798 N N . THR A 1 100 ? -11.742 -21.328 -3.312 1 87.75 100 THR A N 1
ATOM 799 C CA . THR A 1 100 ? -13.016 -21.922 -3.73 1 87.75 100 THR A CA 1
ATOM 800 C C . THR A 1 100 ? -14.078 -20.844 -3.906 1 87.75 100 THR A C 1
ATOM 802 O O . THR A 1 100 ? -13.914 -19.719 -3.438 1 87.75 100 THR A O 1
ATOM 805 N N . ASP A 1 101 ? -15.133 -21.25 -4.637 1 91.12 101 ASP A N 1
ATOM 806 C CA . ASP A 1 101 ? -16.25 -20.328 -4.801 1 91.12 101 ASP A CA 1
ATOM 807 C C . ASP A 1 101 ? -16.781 -19.859 -3.449 1 91.12 101 ASP A C 1
ATOM 809 O O . ASP A 1 101 ? -17.125 -18.688 -3.275 1 91.12 101 ASP A O 1
ATOM 813 N N . GLU A 1 102 ? -16.797 -20.781 -2.553 1 93.31 102 GLU A N 1
ATOM 814 C CA . GLU A 1 102 ? -17.312 -20.484 -1.219 1 93.31 102 GLU A CA 1
ATOM 815 C C . GLU A 1 102 ? -16.406 -19.484 -0.492 1 93.31 102 GLU A C 1
ATOM 817 O O . GLU A 1 102 ? -16.891 -18.562 0.15 1 93.31 102 GLU A O 1
ATOM 822 N N . GLU A 1 103 ? -15.133 -19.672 -0.62 1 91 103 GLU A N 1
ATOM 823 C CA . GLU A 1 103 ? -14.164 -18.781 0.015 1 91 103 GLU A CA 1
ATOM 824 C C . GLU A 1 103 ? -14.234 -17.375 -0.588 1 91 103 GLU A C 1
ATOM 826 O O . GLU A 1 103 ? -14.188 -16.391 0.137 1 91 103 GLU A O 1
ATOM 831 N N . ASN A 1 104 ? -14.312 -17.375 -1.872 1 92.75 104 ASN A N 1
ATOM 832 C CA . ASN A 1 104 ? -14.422 -16.094 -2.57 1 92.75 104 ASN A CA 1
ATOM 833 C C . ASN A 1 104 ? -15.664 -15.32 -2.125 1 92.75 104 ASN A C 1
ATOM 835 O O . ASN A 1 104 ? -15.57 -14.133 -1.803 1 92.75 104 ASN A O 1
ATOM 839 N N . GLU A 1 105 ? -16.703 -16.016 -2.131 1 94.81 105 GLU A N 1
ATOM 840 C CA . GLU A 1 105 ? -17.953 -15.375 -1.715 1 94.81 105 GLU A CA 1
ATOM 841 C C . GLU A 1 105 ? -17.875 -14.906 -0.265 1 94.81 105 GLU A C 1
ATOM 843 O O . GLU A 1 105 ? -18.344 -13.82 0.067 1 94.81 105 GLU A O 1
ATOM 848 N N . ALA A 1 106 ? -17.266 -15.68 0.575 1 95.25 106 ALA A N 1
ATOM 849 C CA . ALA A 1 106 ? -17.109 -15.32 1.981 1 95.25 106 ALA A CA 1
ATOM 850 C C . ALA A 1 106 ? -16.281 -14.047 2.133 1 95.25 106 ALA A C 1
ATOM 852 O O . ALA A 1 106 ? -16.609 -13.164 2.928 1 95.25 106 ALA A O 1
ATOM 853 N N . ILE A 1 107 ? -15.258 -13.945 1.353 1 94.69 107 ILE A N 1
ATOM 854 C CA . ILE A 1 107 ? -14.375 -12.789 1.424 1 94.69 107 ILE A CA 1
ATOM 855 C C . ILE A 1 107 ? -15.117 -11.539 0.96 1 94.69 107 ILE A C 1
ATOM 857 O O . ILE A 1 107 ? -15 -10.477 1.572 1 94.69 107 ILE A O 1
ATOM 861 N N . ILE A 1 108 ? -15.875 -11.703 -0.107 1 95.31 108 ILE A N 1
ATOM 862 C CA . ILE A 1 108 ? -16.672 -10.594 -0.616 1 95.31 108 ILE A CA 1
ATOM 863 C C . ILE A 1 108 ? -17.672 -10.148 0.444 1 95.31 108 ILE A C 1
ATOM 865 O O . ILE A 1 108 ? -17.859 -8.953 0.666 1 95.31 108 ILE A O 1
ATOM 869 N N . GLN A 1 109 ? -18.266 -11.102 1.126 1 95.75 109 GLN A N 1
ATOM 870 C CA . GLN A 1 109 ? -19.219 -10.789 2.18 1 95.75 109 GLN A CA 1
ATOM 871 C C . GLN A 1 109 ? -18.547 -10.078 3.346 1 95.75 109 GLN A C 1
ATOM 873 O O . GLN A 1 109 ? -19.141 -9.188 3.967 1 95.75 109 GLN A O 1
ATOM 878 N N . LEU A 1 110 ? -17.359 -10.484 3.646 1 95.44 110 LEU A N 1
ATOM 879 C CA . LEU A 1 110 ? -16.594 -9.805 4.688 1 95.44 110 LEU A CA 1
ATOM 880 C C . LEU A 1 110 ? -16.375 -8.336 4.324 1 95.44 110 LEU A C 1
ATOM 882 O O . LEU A 1 110 ? -16.469 -7.461 5.184 1 95.44 110 LEU A O 1
ATOM 886 N N . THR A 1 111 ? -16.047 -8.109 3.059 1 94.56 111 THR A N 1
ATOM 887 C CA . THR A 1 111 ? -15.867 -6.746 2.576 1 94.56 111 THR A CA 1
ATOM 888 C C . THR A 1 111 ? -17.141 -5.922 2.795 1 94.56 111 THR A C 1
ATOM 890 O O . THR A 1 111 ? -17.062 -4.797 3.303 1 94.56 111 THR A O 1
ATOM 893 N N . HIS A 1 112 ? -18.266 -6.508 2.457 1 93.75 112 HIS A N 1
ATOM 894 C CA . HIS A 1 112 ? -19.531 -5.82 2.639 1 93.75 112 HIS A CA 1
ATOM 895 C C . HIS A 1 112 ? -19.828 -5.586 4.117 1 93.75 112 HIS A C 1
ATOM 897 O O . HIS A 1 112 ? -20.266 -4.5 4.504 1 93.75 112 HIS A O 1
ATOM 903 N N . LYS A 1 113 ? -19.609 -6.555 4.887 1 94.12 113 LYS A N 1
ATOM 904 C CA . LYS A 1 113 ? -19.906 -6.523 6.32 1 94.12 113 LYS A CA 1
ATOM 905 C C . LYS A 1 113 ? -19.109 -5.426 7.016 1 94.12 113 LYS A C 1
ATOM 907 O O . LYS A 1 113 ? -19.641 -4.691 7.848 1 94.12 113 LYS A O 1
ATOM 912 N N . HIS A 1 114 ? -17.859 -5.273 6.668 1 94.06 114 HIS A N 1
ATOM 913 C CA . HIS A 1 114 ? -16.984 -4.422 7.469 1 94.06 114 HIS A CA 1
ATOM 914 C C . HIS A 1 114 ? -16.812 -3.047 6.832 1 94.06 114 HIS A C 1
ATOM 916 O O . HIS A 1 114 ? -16.531 -2.064 7.523 1 94.06 114 HIS A O 1
ATOM 922 N N . PHE A 1 115 ? -16.984 -3.012 5.516 1 92.56 115 PHE A N 1
ATOM 923 C CA . PHE A 1 115 ? -16.625 -1.746 4.883 1 92.56 115 PHE A CA 1
ATOM 924 C C . PHE A 1 115 ? -17.844 -1.125 4.203 1 92.56 115 PHE A C 1
ATOM 926 O O . PHE A 1 115 ? -17.812 0.053 3.838 1 92.56 115 PHE A O 1
ATOM 933 N N . GLN A 1 116 ? -18.812 -1.728 3.916 1 81.88 116 GLN A N 1
ATOM 934 C CA . GLN A 1 116 ? -19.984 -1.175 3.232 1 81.88 116 GLN A CA 1
ATOM 935 C C . GLN A 1 116 ? -21.219 -1.204 4.133 1 81.88 116 GLN A C 1
ATOM 937 O O . GLN A 1 116 ? -22.172 -0.454 3.91 1 81.88 116 GLN A O 1
ATOM 942 N N . SER A 1 117 ? -21.203 -2.125 5.281 1 64.12 117 SER A N 1
ATOM 943 C CA . SER A 1 117 ? -22.422 -2.227 6.09 1 64.12 117 SER A CA 1
ATOM 944 C C . SER A 1 117 ? -22.609 -0.984 6.953 1 64.12 117 SER A C 1
ATOM 946 O O . SER A 1 117 ? -23.391 -0.999 7.906 1 64.12 117 SER A O 1
ATOM 948 N N . GLY A 1 118 ? -21.891 -0.048 7.098 1 49.44 118 GLY A N 1
ATOM 949 C CA . GLY A 1 118 ? -22.344 0.969 8.039 1 49.44 118 GLY A CA 1
ATOM 950 C C . GLY A 1 118 ? -23.844 1.114 8.094 1 49.44 118 GLY A C 1
ATOM 951 O O . GLY A 1 118 ? -24.453 0.998 9.164 1 49.44 118 GLY A O 1
ATOM 952 N N . GLY A 1 119 ? -24.469 2.084 7.23 1 41.59 119 GLY A N 1
ATOM 953 C CA . GLY A 1 119 ? -25.703 2.719 7.695 1 41.59 119 GLY A CA 1
ATOM 954 C C . GLY A 1 119 ? -26.812 1.731 7.969 1 41.59 119 GLY A C 1
ATOM 955 O O . GLY A 1 119 ? -27.781 2.061 8.656 1 41.59 119 GLY A O 1
ATOM 956 N N . ASN A 1 120 ? -27.062 0.719 7.047 1 38.78 120 ASN A N 1
ATOM 957 C CA . ASN A 1 120 ? -28.422 0.211 7.203 1 38.78 120 ASN A CA 1
ATOM 958 C C . ASN A 1 120 ? -28.531 -0.75 8.383 1 38.78 120 ASN A C 1
ATOM 960 O O . ASN A 1 120 ? -28.359 -1.96 8.219 1 38.78 120 ASN A O 1
ATOM 964 N N . THR A 1 121 ? -27.625 -0.892 9.18 1 37.84 121 THR A N 1
ATOM 965 C CA . THR A 1 121 ? -28.188 -1.543 10.359 1 37.84 121 THR A CA 1
ATOM 966 C C . THR A 1 121 ? -29.5 -0.88 10.781 1 37.84 121 THR A C 1
ATOM 968 O O . THR A 1 121 ? -29.5 0.258 11.258 1 37.84 121 THR A O 1
ATOM 971 N N . GLU A 1 122 ? -30.5 -0.774 9.93 1 35.84 122 GLU A N 1
ATOM 972 C CA . GLU A 1 122 ? -31.891 -0.668 10.344 1 35.84 122 GLU A CA 1
ATOM 973 C C . GLU A 1 122 ? -32.156 -1.49 11.602 1 35.84 122 GLU A C 1
ATOM 975 O O . GLU A 1 122 ? -31.891 -2.691 11.633 1 35.84 122 GLU A O 1
ATOM 980 N N . ALA A 1 123 ? -32.094 -0.956 12.773 1 34.88 123 ALA A N 1
ATOM 981 C CA . ALA A 1 123 ? -32.906 -1.404 13.875 1 34.88 123 ALA A CA 1
ATOM 982 C C . ALA A 1 123 ? -34.25 -1.981 13.367 1 34.88 123 ALA A C 1
ATOM 984 O O . ALA A 1 123 ? -35 -1.286 12.703 1 34.88 123 ALA A O 1
ATOM 985 N N . ALA A 1 124 ? -34.438 -3.115 12.852 1 33.25 124 ALA A N 1
ATOM 986 C CA . ALA A 1 124 ? -35.719 -3.795 12.766 1 33.25 124 ALA A CA 1
ATOM 987 C C . ALA A 1 124 ? -36.594 -3.479 13.984 1 33.25 124 ALA A C 1
ATOM 989 O O . ALA A 1 124 ? -36.281 -3.916 15.102 1 33.25 124 ALA A O 1
ATOM 990 N N . ALA A 1 125 ? -37.062 -2.229 14.188 1 34.25 125 ALA A N 1
ATOM 991 C CA . ALA A 1 125 ? -38.25 -2.016 15 1 34.25 125 ALA A CA 1
ATOM 992 C C . ALA A 1 125 ? -39.281 -3.119 14.773 1 34.25 125 ALA A C 1
ATOM 994 O O . ALA A 1 125 ? -39.75 -3.297 13.648 1 34.25 125 ALA A O 1
ATOM 995 N N . SER A 1 126 ? -38.938 -4.328 15.227 1 33.72 126 SER A N 1
ATOM 996 C CA . SER A 1 126 ? -40 -5.32 15.453 1 33.72 126 SER A CA 1
ATOM 997 C C . SER A 1 126 ? -41.281 -4.664 15.891 1 33.72 126 SER A C 1
ATOM 999 O O . SER A 1 126 ? -41.344 -4.035 16.953 1 33.72 126 SER A O 1
ATOM 1001 N N . GLY A 1 127 ? -41.938 -3.889 15.047 1 35 127 GLY A N 1
ATOM 1002 C CA . GLY A 1 127 ? -43.344 -3.545 15.164 1 35 127 GLY A CA 1
ATOM 1003 C C . GLY A 1 127 ? -44.188 -4.688 15.688 1 35 127 GLY A C 1
ATOM 1004 O O . GLY A 1 127 ? -44.656 -5.539 14.914 1 35 127 GLY A O 1
ATOM 1005 N N . THR A 1 128 ? -43.75 -5.473 16.703 1 35.03 128 THR A N 1
ATOM 1006 C CA . THR A 1 128 ? -44.844 -6.25 17.312 1 35.03 128 THR A CA 1
ATOM 1007 C C . THR A 1 128 ? -45.969 -5.344 17.781 1 35.03 128 THR A C 1
ATOM 1009 O O . THR A 1 128 ? -45.781 -4.535 18.703 1 35.03 128 THR A O 1
ATOM 1012 N N . ALA A 1 129 ? -46.688 -4.641 16.906 1 35.44 129 ALA A N 1
ATOM 1013 C CA . ALA A 1 129 ? -48.031 -4.172 17.25 1 35.44 129 ALA A CA 1
ATOM 1014 C C . ALA A 1 129 ? -48.844 -5.25 17.984 1 35.44 129 ALA A C 1
ATOM 1016 O O . ALA A 1 129 ? -48.75 -6.426 17.625 1 35.44 129 ALA A O 1
ATOM 1017 N N . ALA A 1 130 ? -49.062 -5.051 19.297 1 35.91 130 ALA A N 1
ATOM 1018 C CA . ALA A 1 130 ? -50.125 -5.637 20.109 1 35.91 130 ALA A CA 1
ATOM 1019 C C . ALA A 1 130 ? -51.469 -5.559 19.391 1 35.91 130 ALA A C 1
ATOM 1021 O O . ALA A 1 130 ? -51.875 -4.492 18.891 1 35.91 130 ALA A O 1
ATOM 1022 N N . SER A 1 131 ? -51.75 -6.398 18.422 1 32.5 131 SER A N 1
ATOM 1023 C CA . SER A 1 131 ? -53.125 -6.68 18.094 1 32.5 131 SER A CA 1
ATOM 1024 C C . SER A 1 131 ? -54 -6.828 19.344 1 32.5 131 SER A C 1
ATOM 1026 O O . SER A 1 131 ? -53.781 -7.758 20.125 1 32.5 131 SER A O 1
ATOM 1028 N N . THR A 1 132 ? -54.156 -5.547 20.031 1 27.22 132 THR A N 1
ATOM 1029 C CA . THR A 1 132 ? -55.469 -5.398 20.641 1 27.22 132 THR A CA 1
ATOM 1030 C C . THR A 1 132 ? -56.562 -5.293 19.578 1 27.22 132 THR A C 1
ATOM 1032 O O . THR A 1 132 ? -56.344 -4.695 18.531 1 27.22 132 THR A O 1
ATOM 1035 N N . SER B 1 1 ? -1.277 4.586 15.961 1 32.22 1 SER B N 1
ATOM 1036 C CA . SER B 1 1 ? -0.032 3.834 15.852 1 32.22 1 SER B CA 1
ATOM 1037 C C . SER B 1 1 ? 0.001 3.01 14.57 1 32.22 1 SER B C 1
ATOM 1039 O O . SER B 1 1 ? -1.009 2.42 14.18 1 32.22 1 SER B O 1
ATOM 1041 N N . ILE B 1 2 ? 0.862 3.467 13.57 1 41.59 2 ILE B N 1
ATOM 1042 C CA . ILE B 1 2 ? 1.038 2.668 12.367 1 41.59 2 ILE B CA 1
ATOM 1043 C C . ILE B 1 2 ? 1.224 1.2 12.742 1 41.59 2 ILE B C 1
ATOM 1045 O O . ILE B 1 2 ? 1.893 0.885 13.727 1 41.59 2 ILE B O 1
ATOM 1049 N N . ASN B 1 3 ? 0.335 0.354 12.438 1 41.88 3 ASN B N 1
ATOM 1050 C CA . ASN B 1 3 ? 0.415 -1.066 12.758 1 41.88 3 ASN B CA 1
ATOM 1051 C C . ASN B 1 3 ? 1.807 -1.627 12.477 1 41.88 3 ASN B C 1
ATOM 1053 O O . ASN B 1 3 ? 2.342 -1.454 11.383 1 41.88 3 ASN B O 1
ATOM 1057 N N . GLU B 1 4 ? 2.496 -1.854 13.555 1 39.81 4 GLU B N 1
ATOM 1058 C CA . GLU B 1 4 ? 3.84 -2.42 13.617 1 39.81 4 GLU B CA 1
ATOM 1059 C C . GLU B 1 4 ? 3.961 -3.65 12.719 1 39.81 4 GLU B C 1
ATOM 1061 O O . GLU B 1 4 ? 5.062 -4.012 12.297 1 39.81 4 GLU B O 1
ATOM 1066 N N . THR B 1 5 ? 2.975 -4.461 12.812 1 41.16 5 THR B N 1
ATOM 1067 C CA . THR B 1 5 ? 3.201 -5.805 12.297 1 41.16 5 THR B CA 1
ATOM 1068 C C . THR B 1 5 ? 3.412 -5.773 10.789 1 41.16 5 THR B C 1
ATOM 1070 O O . THR B 1 5 ? 4.051 -6.668 10.227 1 41.16 5 THR B O 1
ATOM 1073 N N . TYR B 1 6 ? 2.664 -4.934 10.031 1 44.38 6 TYR B N 1
ATOM 1074 C CA . TYR B 1 6 ? 2.852 -5.016 8.594 1 44.38 6 TYR B CA 1
ATOM 1075 C C . TYR B 1 6 ? 3.605 -3.801 8.07 1 44.38 6 TYR B C 1
ATOM 1077 O O . TYR B 1 6 ? 3.449 -2.693 8.594 1 44.38 6 TYR B O 1
ATOM 1085 N N . ALA B 1 7 ? 4.785 -3.982 7.668 1 50.94 7 ALA B N 1
ATOM 1086 C CA . ALA B 1 7 ? 5.664 -3.092 6.918 1 50.94 7 ALA B CA 1
ATOM 1087 C C . ALA B 1 7 ? 4.867 -2.203 5.965 1 50.94 7 ALA B C 1
ATOM 1089 O O . ALA B 1 7 ? 5.441 -1.431 5.199 1 50.94 7 ALA B O 1
ATOM 1090 N N . TYR B 1 8 ? 3.572 -2.33 6.09 1 61.88 8 TYR B N 1
ATOM 1091 C CA . TYR B 1 8 ? 2.836 -1.658 5.023 1 61.88 8 TYR B CA 1
ATOM 1092 C C . TYR B 1 8 ? 1.888 -0.61 5.594 1 61.88 8 TYR B C 1
ATOM 1094 O O . TYR B 1 8 ? 1.311 -0.804 6.664 1 61.88 8 TYR B O 1
ATOM 1102 N N . VAL B 1 9 ? 1.907 0.559 5.215 1 74.06 9 VAL B N 1
ATOM 1103 C CA . VAL B 1 9 ? 0.982 1.628 5.578 1 74.06 9 VAL B CA 1
ATOM 1104 C C . VAL B 1 9 ? -0.285 1.523 4.73 1 74.06 9 VAL B C 1
ATOM 1106 O O . VAL B 1 9 ? -0.216 1.483 3.5 1 74.06 9 VAL B O 1
ATOM 1109 N N . THR B 1 10 ? -1.456 1.364 5.445 1 82.56 10 THR B N 1
ATOM 1110 C CA . THR B 1 10 ? -2.713 1.334 4.703 1 82.56 10 THR B CA 1
ATOM 1111 C C . THR B 1 10 ? -3.105 2.736 4.246 1 82.56 10 THR B C 1
ATOM 1113 O O . THR B 1 10 ? -2.641 3.73 4.809 1 82.56 10 THR B O 1
ATOM 1116 N N . ASN B 1 11 ? -4.051 2.809 3.244 1 84.06 11 ASN B N 1
ATOM 1117 C CA . ASN B 1 11 ? -4.586 4.094 2.803 1 84.06 11 ASN B CA 1
ATOM 1118 C C . ASN B 1 11 ? -5.289 4.828 3.939 1 84.06 11 ASN B C 1
ATOM 1120 O O . ASN B 1 11 ? -5.203 6.055 4.039 1 84.06 11 ASN B O 1
ATOM 1124 N N . LEU B 1 12 ? -5.898 4.094 4.855 1 87.12 12 LEU B N 1
ATOM 1125 C CA . LEU B 1 12 ? -6.578 4.715 5.984 1 87.12 12 LEU B CA 1
ATOM 1126 C C . LEU B 1 12 ? -5.574 5.387 6.918 1 87.12 12 LEU B C 1
ATOM 1128 O O . LEU B 1 12 ? -5.797 6.512 7.371 1 87.12 12 LEU B O 1
ATOM 1132 N N . GLU B 1 13 ? -4.578 4.727 7.203 1 83.44 13 GLU B N 1
ATOM 1133 C CA . GLU B 1 13 ? -3.547 5.285 8.078 1 83.44 13 GLU B CA 1
ATOM 1134 C C . GLU B 1 13 ? -2.961 6.566 7.488 1 83.44 13 GLU B C 1
ATOM 1136 O O . GLU B 1 13 ? -2.754 7.547 8.203 1 83.44 13 GLU B O 1
ATOM 1141 N N . VAL B 1 14 ? -2.68 6.488 6.211 1 83.81 14 VAL B N 1
ATOM 1142 C CA . VAL B 1 14 ? -2.166 7.668 5.523 1 83.81 14 VAL B CA 1
ATOM 1143 C C . VAL B 1 14 ? -3.18 8.805 5.625 1 83.81 14 VAL B C 1
ATOM 1145 O O . VAL B 1 14 ? -2.822 9.938 5.965 1 83.81 14 VAL B O 1
ATOM 1148 N N . MET B 1 15 ? -4.375 8.5 5.383 1 86.81 15 MET B N 1
ATOM 1149 C CA . MET B 1 15 ? -5.441 9.5 5.449 1 86.81 15 MET B CA 1
ATOM 1150 C C . MET B 1 15 ? -5.539 10.102 6.848 1 86.81 15 MET B C 1
ATOM 1152 O O . MET B 1 15 ? -5.652 11.32 7 1 86.81 15 MET B O 1
ATOM 1156 N N . GLN B 1 16 ? -5.477 9.312 7.844 1 84.31 16 GLN B N 1
ATOM 1157 C CA . GLN B 1 16 ? -5.57 9.773 9.227 1 84.31 16 GLN B CA 1
ATOM 1158 C C . GLN B 1 16 ? -4.398 10.688 9.578 1 84.31 16 GLN B C 1
ATOM 1160 O O . GLN B 1 16 ? -4.566 11.68 10.289 1 84.31 16 GLN B O 1
ATOM 1165 N N . ILE B 1 17 ? -3.277 10.312 9.125 1 80.12 17 ILE B N 1
ATOM 1166 C CA . ILE B 1 17 ? -2.092 11.133 9.367 1 80.12 17 ILE B CA 1
ATOM 1167 C C . ILE B 1 17 ? -2.268 12.5 8.711 1 80.12 17 ILE B C 1
ATOM 1169 O O . ILE B 1 17 ? -2.002 13.531 9.336 1 80.12 17 ILE B O 1
ATOM 1173 N N . LEU B 1 18 ? -2.713 12.508 7.473 1 82.31 18 LEU B N 1
ATOM 1174 C CA . LEU B 1 18 ? -2.9 13.742 6.715 1 82.31 18 LEU B CA 1
ATOM 1175 C C . LEU B 1 18 ? -3.992 14.602 7.34 1 82.31 18 LEU B C 1
ATOM 1177 O O . LEU B 1 18 ? -3.869 15.828 7.387 1 82.31 18 LEU B O 1
ATOM 1181 N N . MET B 1 19 ? -5.051 13.984 7.809 1 83.81 19 MET B N 1
ATOM 1182 C CA . MET B 1 19 ? -6.133 14.711 8.461 1 83.81 19 MET B CA 1
ATOM 1183 C C . MET B 1 19 ? -5.656 15.359 9.758 1 83.81 19 MET B C 1
ATOM 1185 O O . MET B 1 19 ? -6.062 16.469 10.094 1 83.81 19 MET B O 1
ATOM 1189 N N . LYS B 1 20 ? -4.922 14.609 10.5 1 78.12 20 LYS B N 1
ATOM 1190 C CA . LYS B 1 20 ? -4.355 15.156 11.734 1 78.12 20 LYS B CA 1
ATOM 1191 C C . LYS B 1 20 ? -3.486 16.375 11.445 1 78.12 20 LYS B C 1
ATOM 1193 O O . LYS B 1 20 ? -3.551 17.375 12.164 1 78.12 20 LYS B O 1
ATOM 1198 N N . ILE B 1 21 ? -2.768 16.328 10.469 1 73.38 21 ILE B N 1
ATOM 1199 C CA . ILE B 1 21 ? -1.898 17.438 10.062 1 73.38 21 ILE B CA 1
ATOM 1200 C C . ILE B 1 21 ? -2.746 18.641 9.664 1 73.38 21 ILE B C 1
ATOM 1202 O O . ILE B 1 21 ? -2.438 19.766 10.047 1 73.38 21 ILE B O 1
ATOM 1206 N N . LYS B 1 22 ? -3.746 18.297 8.867 1 74.5 22 LYS B N 1
ATOM 1207 C CA . LYS B 1 22 ? -4.645 19.344 8.414 1 74.5 22 LYS B CA 1
ATOM 1208 C C . LYS B 1 22 ? -5.34 20.016 9.594 1 74.5 22 LYS B C 1
ATOM 1210 O O . LYS B 1 22 ? -5.516 21.234 9.602 1 74.5 22 LYS B O 1
ATOM 1215 N N . SER B 1 23 ? -5.824 19.219 10.539 1 73.88 23 SER B N 1
ATOM 1216 C CA . SER B 1 23 ? -6.57 19.75 11.68 1 73.88 23 SER B CA 1
ATOM 1217 C C . SER B 1 23 ? -5.66 20.516 12.625 1 73.88 23 SER B C 1
ATOM 1219 O O . SER B 1 23 ? -6.117 21.406 13.344 1 73.88 23 SER B O 1
ATOM 1221 N N . THR B 1 24 ? -4.531 19.969 12.898 1 63.5 24 THR B N 1
ATOM 1222 C CA . THR B 1 24 ? -3.604 20.641 13.805 1 63.5 24 THR B CA 1
ATOM 1223 C C . THR B 1 24 ? -3.283 22.047 13.305 1 63.5 24 THR B C 1
ATOM 1225 O O . THR B 1 24 ? -3.064 22.953 14.102 1 63.5 24 THR B O 1
ATOM 1228 N N . LYS B 1 25 ? -3.119 22.156 11.93 1 58.28 25 LYS B N 1
ATOM 1229 C CA . LYS B 1 25 ? -2.918 23.516 11.438 1 58.28 25 LYS B CA 1
ATOM 1230 C C . LYS B 1 25 ? -4.051 24.438 11.891 1 58.28 25 LYS B C 1
ATOM 1232 O O . LYS B 1 25 ? -3.848 25.641 12.047 1 58.28 25 LYS B O 1
ATOM 1237 N N . LYS B 1 26 ? -5.301 23.766 11.883 1 55.75 26 LYS B N 1
ATOM 1238 C CA . LYS B 1 26 ? -6.41 24.641 12.258 1 55.75 26 LYS B CA 1
ATOM 1239 C C . LYS B 1 26 ? -6.422 24.906 13.758 1 55.75 26 LYS B C 1
ATOM 1241 O O . LYS B 1 26 ? -6.766 26 14.203 1 55.75 26 LYS B O 1
ATOM 1246 N N . LYS B 1 27 ? -6.539 23.734 14.43 1 55.69 27 LYS B N 1
ATOM 1247 C CA . LYS B 1 27 ? -6.754 24 15.844 1 55.69 27 LYS B CA 1
ATOM 1248 C C . LYS B 1 27 ? -5.426 24.156 16.594 1 55.69 27 LYS B C 1
ATOM 1250 O O . LYS B 1 27 ? -4.367 24.219 15.961 1 55.69 27 LYS B O 1
ATOM 1255 N N . PHE B 1 28 ? -5.289 23.078 17.688 1 50.12 28 PHE B N 1
ATOM 1256 C CA . PHE B 1 28 ? -4.48 23.031 18.906 1 50.12 28 PHE B CA 1
ATOM 1257 C C . PHE B 1 28 ? -3.053 22.609 18.594 1 50.12 28 PHE B C 1
ATOM 1259 O O . PHE B 1 28 ? -2.73 22.281 17.453 1 50.12 28 PHE B O 1
ATOM 1266 N N . GLY B 1 29 ? -2.297 21.781 19.75 1 49.06 29 GLY B N 1
ATOM 1267 C CA . GLY B 1 29 ? -0.932 21.516 20.172 1 49.06 29 GLY B CA 1
ATOM 1268 C C . GLY B 1 29 ? -0.147 20.672 19.188 1 49.06 29 GLY B C 1
ATOM 1269 O O . GLY B 1 29 ? -0.586 19.594 18.812 1 49.06 29 GLY B O 1
ATOM 1270 N N . MET B 1 30 ? 0.712 21.375 18.312 1 53.84 30 MET B N 1
ATOM 1271 C CA . MET B 1 30 ? 1.79 20.984 17.406 1 53.84 30 MET B CA 1
ATOM 1272 C C . MET B 1 30 ? 2.482 19.719 17.906 1 53.84 30 MET B C 1
ATOM 1274 O O . MET B 1 30 ? 2.986 18.922 17.109 1 53.84 30 MET B O 1
ATOM 1278 N N . ARG B 1 31 ? 2.344 19.594 19.188 1 57 31 ARG B N 1
ATOM 1279 C CA . ARG B 1 31 ? 3.211 18.578 19.781 1 57 31 ARG B CA 1
ATOM 1280 C C . ARG B 1 31 ? 2.771 17.172 19.375 1 57 31 ARG B C 1
ATOM 1282 O O . ARG B 1 31 ? 3.604 16.344 19.016 1 57 31 ARG B O 1
ATOM 1289 N N . ASN B 1 32 ? 1.452 16.875 19.5 1 59.97 32 ASN B N 1
ATOM 1290 C CA . ASN B 1 32 ? 0.95 15.539 19.188 1 59.97 32 ASN B CA 1
ATOM 1291 C C . ASN B 1 32 ? 1.096 15.203 17.719 1 59.97 32 ASN B C 1
ATOM 1293 O O . ASN B 1 32 ? 1.456 14.078 17.359 1 59.97 32 ASN B O 1
ATOM 1297 N N . LEU B 1 33 ? 0.943 16.172 16.859 1 62.47 33 LEU B N 1
ATOM 1298 C CA . LEU B 1 33 ? 1.127 15.977 15.422 1 62.47 33 LEU B CA 1
ATOM 1299 C C . LEU B 1 33 ? 2.576 15.625 15.102 1 62.47 33 LEU B C 1
ATOM 1301 O O . LEU B 1 33 ? 2.836 14.734 14.289 1 62.47 33 LEU B O 1
ATOM 1305 N N . ALA B 1 34 ? 3.375 16.312 15.914 1 67.19 34 ALA B N 1
ATOM 1306 C CA . ALA B 1 34 ? 4.809 16.109 15.711 1 67.19 34 ALA B CA 1
ATOM 1307 C C . ALA B 1 34 ? 5.211 14.664 16.031 1 67.19 34 ALA B C 1
ATOM 1309 O O . ALA B 1 34 ? 6.012 14.062 15.312 1 67.19 34 ALA B O 1
ATOM 1310 N N . THR B 1 35 ? 4.496 14.18 17 1 73.62 35 THR B N 1
ATOM 1311 C CA . THR B 1 35 ? 4.871 12.844 17.438 1 73.62 35 THR B CA 1
ATOM 1312 C C . THR B 1 35 ? 4.414 11.797 16.422 1 73.62 35 THR B C 1
ATOM 1314 O O . THR B 1 35 ? 5.184 10.906 16.047 1 73.62 35 THR B O 1
ATOM 1317 N N . VAL B 1 36 ? 3.26 11.914 15.859 1 70.38 36 VAL B N 1
ATOM 1318 C CA . VAL B 1 36 ? 2.73 10.945 14.906 1 70.38 36 VAL B CA 1
ATOM 1319 C C . VAL B 1 36 ? 3.533 11.008 13.609 1 70.38 36 VAL B C 1
ATOM 1321 O O . VAL B 1 36 ? 3.863 9.977 13.031 1 70.38 36 VAL B O 1
ATOM 1324 N N . THR B 1 37 ? 3.793 12.266 13.234 1 74.06 37 THR B N 1
ATOM 1325 C CA . THR B 1 37 ? 4.59 12.453 12.023 1 74.06 37 THR B CA 1
ATOM 1326 C C . THR B 1 37 ? 5.977 11.836 12.195 1 74.06 37 THR B C 1
ATOM 1328 O O . THR B 1 37 ? 6.469 11.148 11.289 1 74.06 37 THR B O 1
ATOM 1331 N N . TYR B 1 38 ? 6.402 12.016 13.383 1 79.62 38 TYR B N 1
ATOM 1332 C CA . TYR B 1 38 ? 7.738 11.508 13.664 1 79.62 38 TYR B CA 1
ATOM 1333 C C . TYR B 1 38 ? 7.746 9.984 13.68 1 79.62 38 TYR B C 1
ATOM 1335 O O . TYR B 1 38 ? 8.625 9.352 13.086 1 79.62 38 TYR B O 1
ATOM 1343 N N . GLU B 1 39 ? 6.758 9.445 14.273 1 77.56 39 GLU B N 1
ATOM 1344 C CA . GLU B 1 39 ? 6.66 7.988 14.344 1 77.56 39 GLU B CA 1
ATOM 1345 C C . GLU B 1 39 ? 6.488 7.379 12.953 1 77.56 39 GLU B C 1
ATOM 1347 O O . GLU B 1 39 ? 7.121 6.371 12.633 1 77.56 39 GLU B O 1
ATOM 1352 N N . ALA B 1 40 ? 5.734 7.977 12.164 1 77.94 40 ALA B N 1
ATOM 1353 C CA . ALA B 1 40 ? 5.512 7.496 10.805 1 77.94 40 ALA B CA 1
ATOM 1354 C C . ALA B 1 40 ? 6.785 7.598 9.969 1 77.94 40 ALA B C 1
ATOM 1356 O O . ALA B 1 40 ? 7.125 6.672 9.227 1 77.94 40 ALA B O 1
ATOM 1357 N N . LEU B 1 41 ? 7.434 8.648 10.18 1 83.31 41 LEU B N 1
ATOM 1358 C CA . LEU B 1 41 ? 8.672 8.859 9.438 1 83.31 41 LEU B CA 1
ATOM 1359 C C . LEU B 1 41 ? 9.734 7.852 9.859 1 83.31 41 LEU B C 1
ATOM 1361 O O . LEU B 1 41 ? 10.477 7.336 9.016 1 83.31 41 LEU B O 1
ATOM 1365 N N . GLN B 1 42 ? 9.805 7.574 11.156 1 83.81 42 GLN B N 1
ATOM 1366 C CA . GLN B 1 42 ? 10.766 6.598 11.648 1 83.81 42 GLN B CA 1
ATOM 1367 C C . GLN B 1 42 ? 10.523 5.219 11.039 1 83.81 42 GLN B C 1
ATOM 1369 O O . GLN B 1 42 ? 11.461 4.543 10.617 1 83.81 42 GLN B O 1
ATOM 1374 N N . TYR B 1 43 ? 9.273 4.871 10.938 1 81.5 43 TYR B N 1
ATOM 1375 C CA . TYR B 1 43 ? 8.906 3.605 10.312 1 81.5 43 TYR B CA 1
ATOM 1376 C C . TYR B 1 43 ? 9.328 3.574 8.844 1 81.5 43 TYR B C 1
ATOM 1378 O O . TYR B 1 43 ? 9.93 2.602 8.391 1 81.5 43 TYR B O 1
ATOM 1386 N N . LEU B 1 44 ? 9 4.566 8.117 1 83.94 44 LEU B N 1
ATOM 1387 C CA . LEU B 1 44 ? 9.266 4.625 6.688 1 83.94 44 LEU B CA 1
ATOM 1388 C C . LEU B 1 44 ? 10.766 4.703 6.422 1 83.94 44 LEU B C 1
ATOM 1390 O O . LEU B 1 44 ? 11.25 4.18 5.414 1 83.94 44 LEU B O 1
ATOM 1394 N N . GLU B 1 45 ? 11.477 5.289 7.414 1 84.56 45 GLU B N 1
ATOM 1395 C CA . GLU B 1 45 ? 12.93 5.398 7.281 1 84.56 45 GLU B CA 1
ATOM 1396 C C . GLU B 1 45 ? 13.602 4.039 7.453 1 84.56 45 GLU B C 1
ATOM 1398 O O . GLU B 1 45 ? 14.75 3.854 7.047 1 84.56 45 GLU B O 1
ATOM 1403 N N . GLU B 1 46 ? 12.891 3.152 8.086 1 84.31 46 GLU B N 1
ATOM 1404 C CA . GLU B 1 46 ? 13.414 1.799 8.25 1 84.31 46 GLU B CA 1
ATOM 1405 C C . GLU B 1 46 ? 12.93 0.884 7.125 1 84.31 46 GLU B C 1
ATOM 1407 O O . GLU B 1 46 ? 13.25 -0.307 7.109 1 84.31 46 GLU B O 1
ATOM 1412 N N . SER B 1 47 ? 12.219 1.425 6.18 1 84.06 47 SER B N 1
ATOM 1413 C CA . SER B 1 47 ? 11.695 0.686 5.039 1 84.06 47 SER B CA 1
ATOM 1414 C C . SER B 1 47 ? 12.539 0.927 3.789 1 84.06 47 SER B C 1
ATOM 1416 O O . SER B 1 47 ? 13.336 1.862 3.746 1 84.06 47 SER B O 1
ATOM 1418 N N . PRO B 1 48 ? 12.359 0.074 2.756 1 86.25 48 PRO B N 1
ATOM 1419 C CA . PRO B 1 48 ? 13.18 0.188 1.548 1 86.25 48 PRO B CA 1
ATOM 1420 C C . PRO B 1 48 ? 13.023 1.54 0.855 1 86.25 48 PRO B C 1
ATOM 1422 O O . PRO B 1 48 ? 13.891 1.938 0.069 1 86.25 48 PRO B O 1
ATOM 1425 N N . CYS B 1 49 ? 11.992 2.238 1.213 1 88.31 49 CYS B N 1
ATOM 1426 C CA . CYS B 1 49 ? 11.75 3.473 0.477 1 88.31 49 CYS B CA 1
ATOM 1427 C C . CYS B 1 49 ? 12.766 4.543 0.85 1 88.31 49 CYS B C 1
ATOM 1429 O O . CYS B 1 49 ? 12.898 5.551 0.153 1 88.31 49 CYS B O 1
ATOM 1431 N N . LYS B 1 50 ? 13.484 4.324 1.886 1 85.81 50 LYS B N 1
ATOM 1432 C CA . LYS B 1 50 ? 14.469 5.297 2.355 1 85.81 50 LYS B CA 1
ATOM 1433 C C . LYS B 1 50 ? 15.531 5.555 1.297 1 85.81 50 LYS B C 1
ATOM 1435 O O . LYS B 1 50 ? 16.078 6.656 1.217 1 85.81 50 LYS B O 1
ATOM 1440 N N . THR B 1 51 ? 15.852 4.562 0.486 1 86.19 51 THR B N 1
ATOM 1441 C CA . THR B 1 51 ? 16.906 4.688 -0.511 1 86.19 51 THR B CA 1
ATOM 1442 C C . THR B 1 51 ? 16.312 4.93 -1.897 1 86.19 51 THR B C 1
ATOM 1444 O O . THR B 1 51 ? 17.047 4.906 -2.896 1 86.19 51 THR B O 1
ATOM 1447 N N . GLN B 1 52 ? 15.094 5.137 -1.966 1 89.62 52 GLN B N 1
ATOM 1448 C CA . GLN B 1 52 ? 14.414 5.324 -3.246 1 89.62 52 GLN B CA 1
ATOM 1449 C C . GLN B 1 52 ? 14.234 6.809 -3.559 1 89.62 52 GLN B C 1
ATOM 1451 O O . GLN B 1 52 ? 14.211 7.641 -2.65 1 89.62 52 GLN B O 1
ATOM 1456 N N . THR B 1 53 ? 14.227 7.156 -4.809 1 87.56 53 THR B N 1
ATOM 1457 C CA . THR B 1 53 ? 13.867 8.477 -5.316 1 87.56 53 THR B CA 1
ATOM 1458 C C . THR B 1 53 ? 12.75 8.367 -6.348 1 87.56 53 THR B C 1
ATOM 1460 O O . THR B 1 53 ? 12.469 7.281 -6.855 1 87.56 53 THR B O 1
ATOM 1463 N N . ARG B 1 54 ? 12.109 9.477 -6.562 1 82.56 54 ARG B N 1
ATOM 1464 C CA . ARG B 1 54 ? 11.07 9.492 -7.59 1 82.56 54 ARG B CA 1
ATOM 1465 C C . ARG B 1 54 ? 11.617 9.016 -8.93 1 82.56 54 ARG B C 1
ATOM 1467 O O . ARG B 1 54 ? 10.953 8.258 -9.641 1 82.56 54 ARG B O 1
ATOM 1474 N N . GLU B 1 55 ? 12.844 9.516 -9.211 1 88.69 55 GLU B N 1
ATOM 1475 C CA . GLU B 1 55 ? 13.484 9.133 -10.461 1 88.69 55 GLU B CA 1
ATOM 1476 C C . GLU B 1 55 ? 13.773 7.637 -10.508 1 88.69 55 GLU B C 1
ATOM 1478 O O . GLU B 1 55 ? 13.5 6.973 -11.508 1 88.69 55 GLU B O 1
ATO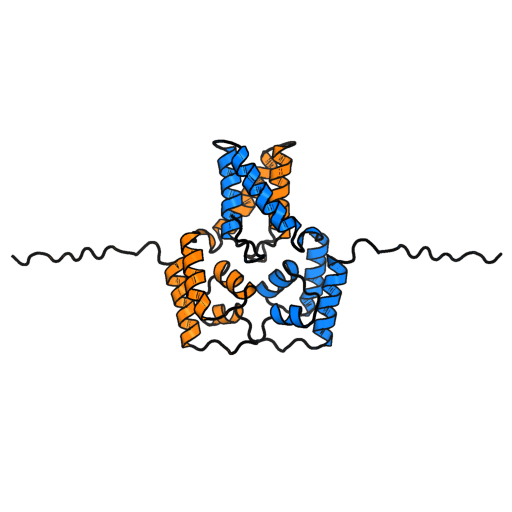M 1483 N N . SER B 1 56 ? 14.312 7.07 -9.406 1 92.06 56 SER B N 1
ATOM 1484 C CA . SER B 1 56 ? 14.625 5.645 -9.375 1 92.06 56 SER B CA 1
ATOM 1485 C C . SER B 1 56 ? 13.367 4.797 -9.508 1 92.06 56 SER B C 1
ATOM 1487 O O . SER B 1 56 ? 13.375 3.758 -10.172 1 92.06 56 SER B O 1
ATOM 1489 N N . ILE B 1 57 ? 12.273 5.223 -8.891 1 90.44 57 ILE B N 1
ATOM 1490 C CA . ILE B 1 57 ? 11.008 4.5 -8.984 1 90.44 57 ILE B CA 1
ATOM 1491 C C . ILE B 1 57 ? 10.477 4.562 -10.414 1 90.44 57 ILE B C 1
ATOM 1493 O O . ILE B 1 57 ? 10.023 3.551 -10.953 1 90.44 57 ILE B O 1
ATOM 1497 N N . LYS B 1 58 ? 10.523 5.777 -10.969 1 88.75 58 LYS B N 1
ATOM 1498 C CA . LYS B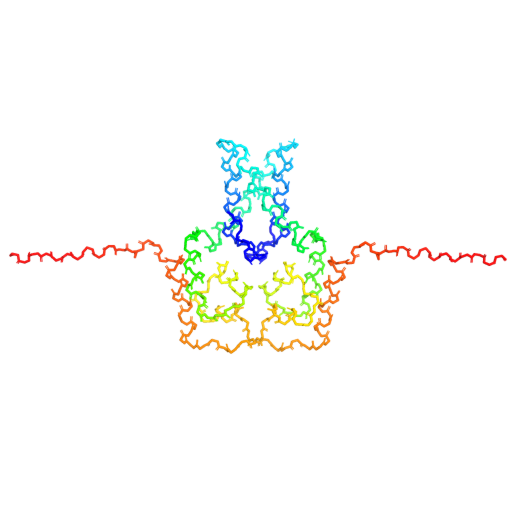 1 58 ? 10.086 5.934 -12.352 1 88.75 58 LYS B CA 1
ATOM 1499 C C . LYS B 1 58 ? 10.836 4.992 -13.281 1 88.75 58 LYS B C 1
ATOM 1501 O O . LYS B 1 58 ? 10.234 4.305 -14.102 1 88.75 58 LYS B O 1
ATOM 1506 N N . ASN B 1 59 ? 12.125 4.969 -13.164 1 92.5 59 ASN B N 1
ATOM 1507 C CA . ASN B 1 59 ? 12.961 4.098 -13.984 1 92.5 59 ASN B CA 1
ATOM 1508 C C . ASN B 1 59 ? 12.664 2.625 -13.719 1 92.5 59 ASN B C 1
ATOM 1510 O O . ASN B 1 59 ? 12.625 1.818 -14.648 1 92.5 59 ASN B O 1
ATOM 1514 N N . TYR B 1 60 ? 12.508 2.32 -12.438 1 94 60 TYR B N 1
ATOM 1515 C CA . TYR B 1 60 ? 12.156 0.958 -12.055 1 94 60 TYR B CA 1
ATOM 1516 C C . TYR B 1 60 ? 10.844 0.531 -12.711 1 94 60 TYR B C 1
ATOM 1518 O O . TYR B 1 60 ? 10.758 -0.56 -13.273 1 94 60 TYR B O 1
ATOM 1526 N N . LEU B 1 61 ? 9.883 1.402 -12.656 1 91.81 61 LEU B N 1
ATOM 1527 C CA . LEU B 1 61 ? 8.578 1.132 -13.25 1 91.81 61 LEU B CA 1
ATOM 1528 C C . LEU B 1 61 ? 8.695 0.947 -14.758 1 91.81 61 LEU B C 1
ATOM 1530 O O . LEU B 1 61 ? 8.055 0.063 -15.328 1 91.81 61 LEU B O 1
ATOM 1534 N N . HIS B 1 62 ? 9.461 1.811 -15.367 1 91.69 62 HIS B N 1
ATOM 1535 C CA . HIS B 1 62 ? 9.695 1.714 -16.797 1 91.69 62 HIS B CA 1
ATOM 1536 C C . HIS B 1 62 ? 10.266 0.351 -17.172 1 91.69 62 HIS B C 1
ATOM 1538 O O . HIS B 1 62 ? 9.773 -0.3 -18.094 1 91.69 62 HIS B O 1
ATOM 1544 N N . ASP B 1 63 ? 11.219 -0.111 -16.453 1 94.31 63 ASP B N 1
ATOM 1545 C CA . ASP B 1 63 ? 11.883 -1.377 -16.766 1 94.31 63 ASP B CA 1
ATOM 1546 C C . ASP B 1 63 ? 10.977 -2.562 -16.438 1 94.31 63 ASP B C 1
ATOM 1548 O O . ASP B 1 63 ? 11.031 -3.594 -17.109 1 94.31 63 ASP B O 1
ATOM 1552 N N . LEU B 1 64 ? 10.156 -2.447 -15.367 1 92.5 64 LEU B N 1
ATOM 1553 C CA . LEU B 1 64 ? 9.258 -3.516 -14.945 1 92.5 64 LEU B CA 1
ATOM 1554 C C . LEU B 1 64 ? 8.125 -3.697 -15.953 1 92.5 64 LEU B C 1
ATOM 1556 O O . LEU B 1 64 ? 7.453 -4.734 -15.953 1 92.5 64 LEU B O 1
ATOM 1560 N N . ALA B 1 65 ? 7.887 -2.662 -16.75 1 88.44 65 ALA B N 1
ATOM 1561 C CA . ALA B 1 65 ? 6.762 -2.68 -17.688 1 88.44 65 ALA B CA 1
ATOM 1562 C C . ALA B 1 65 ? 6.852 -3.875 -18.641 1 88.44 65 ALA B C 1
ATOM 1564 O O . ALA B 1 65 ? 5.828 -4.383 -19.109 1 88.44 65 ALA B O 1
ATOM 1565 N N . ALA B 1 66 ? 8.023 -4.363 -18.875 1 88.94 66 ALA B N 1
ATOM 1566 C CA . ALA B 1 66 ? 8.266 -5.473 -19.781 1 88.94 66 ALA B CA 1
ATOM 1567 C C . ALA B 1 66 ? 7.676 -6.773 -19.25 1 88.94 66 ALA B C 1
ATOM 1569 O O . ALA B 1 66 ? 7.438 -7.715 -20 1 88.94 66 ALA B O 1
ATOM 1570 N N . TYR B 1 67 ? 7.316 -6.84 -18 1 88.81 67 TYR B N 1
ATOM 1571 C CA . TYR B 1 67 ? 6.918 -8.102 -17.375 1 88.81 67 TYR B CA 1
ATOM 1572 C C . TYR B 1 67 ? 5.41 -8.148 -17.156 1 88.81 67 TYR B C 1
ATOM 1574 O O . TYR B 1 67 ? 4.887 -9.125 -16.625 1 88.81 67 TYR B O 1
ATOM 1582 N N . LYS B 1 68 ? 4.707 -7.152 -17.484 1 81.94 68 LYS B N 1
ATOM 1583 C CA . LYS B 1 68 ? 3.246 -7.094 -17.5 1 81.94 68 LYS B CA 1
ATOM 1584 C C . LYS B 1 68 ? 2.658 -7.469 -16.141 1 81.94 68 LYS B C 1
ATOM 1586 O O . LYS B 1 68 ? 1.749 -8.297 -16.062 1 81.94 68 LYS B O 1
ATOM 1591 N N . LEU B 1 69 ? 3.215 -6.969 -15.133 1 81.75 69 LEU B N 1
ATOM 1592 C CA . LEU B 1 69 ? 2.709 -7.168 -13.781 1 81.75 69 LEU B CA 1
ATOM 1593 C C . LEU B 1 69 ? 1.454 -6.336 -13.539 1 81.75 69 LEU B C 1
ATOM 1595 O O . LEU B 1 69 ? 1.277 -5.281 -14.156 1 81.75 69 LEU B O 1
ATOM 1599 N N . LYS B 1 70 ? 0.645 -6.891 -12.711 1 75 70 LYS B N 1
ATOM 1600 C CA . LYS B 1 70 ? -0.539 -6.129 -12.32 1 75 70 LYS B CA 1
ATOM 1601 C C . LYS B 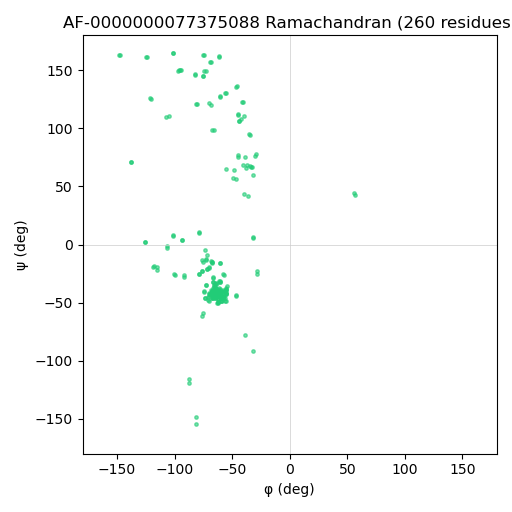1 70 ? -0.16 -4.926 -11.469 1 75 70 LYS B C 1
ATOM 1603 O O . LYS B 1 70 ? 0.884 -4.922 -10.812 1 75 70 LYS B O 1
ATOM 1608 N N . PRO B 1 71 ? -1.044 -3.928 -11.461 1 72.06 71 PRO B N 1
ATOM 1609 C CA . PRO B 1 71 ? -0.754 -2.699 -10.711 1 72.06 71 PRO B CA 1
ATOM 1610 C C . PRO B 1 71 ? -0.435 -2.965 -9.242 1 72.06 71 PRO B C 1
ATOM 1612 O O . PRO B 1 71 ? 0.485 -2.357 -8.688 1 72.06 71 PRO B O 1
ATOM 1615 N N . HIS B 1 72 ? -1.222 -3.854 -8.719 1 74.12 72 HIS B N 1
ATOM 1616 C CA . HIS B 1 72 ? -0.966 -4.141 -7.312 1 74.12 72 HIS B CA 1
ATOM 1617 C C . HIS B 1 72 ? 0.387 -4.816 -7.125 1 74.12 72 HIS B C 1
ATOM 1619 O O . HIS B 1 72 ? 1.077 -4.57 -6.133 1 74.12 72 HIS B O 1
ATOM 1625 N N . GLU B 1 73 ? 0.848 -5.625 -8.07 1 80.81 73 GLU B N 1
ATOM 1626 C CA . GLU B 1 73 ? 2.154 -6.273 -8.008 1 80.81 73 GLU B CA 1
ATOM 1627 C C . GLU B 1 73 ? 3.283 -5.254 -8.125 1 80.81 73 GLU B C 1
ATOM 1629 O O . GLU B 1 73 ? 4.27 -5.324 -7.391 1 80.81 73 GLU B O 1
ATOM 1634 N N . VAL B 1 74 ? 3.018 -4.34 -9.008 1 84.69 74 VAL B N 1
ATOM 1635 C CA . VAL B 1 74 ? 4.008 -3.291 -9.227 1 84.69 74 VAL B CA 1
ATOM 1636 C C . VAL B 1 74 ? 4.18 -2.467 -7.953 1 84.69 74 VAL B C 1
ATOM 1638 O O . VAL B 1 74 ? 5.309 -2.17 -7.547 1 84.69 74 VAL B O 1
ATOM 1641 N N . LEU B 1 75 ? 3.096 -2.15 -7.305 1 82.69 75 LEU B N 1
ATOM 1642 C CA . LEU B 1 75 ? 3.148 -1.4 -6.055 1 82.69 75 LEU B CA 1
ATOM 1643 C C . LEU B 1 75 ? 3.939 -2.164 -4.996 1 82.69 75 LEU B C 1
ATOM 1645 O O . LEU B 1 75 ? 4.785 -1.585 -4.312 1 82.69 75 LEU B O 1
ATOM 1649 N N . GLN B 1 76 ? 3.678 -3.436 -4.941 1 82.62 76 GLN B N 1
ATOM 1650 C CA . GLN B 1 76 ? 4.383 -4.27 -3.977 1 82.62 76 GLN B CA 1
ATOM 1651 C C . GLN B 1 76 ? 5.875 -4.332 -4.289 1 82.62 76 GLN B C 1
ATOM 1653 O O . GLN B 1 76 ? 6.707 -4.293 -3.381 1 82.62 76 GLN B O 1
ATOM 1658 N N . MET B 1 77 ? 6.16 -4.363 -5.559 1 87.88 77 MET B N 1
ATOM 1659 C CA . MET B 1 77 ? 7.555 -4.418 -5.988 1 87.88 77 MET B CA 1
ATOM 1660 C C . MET B 1 77 ? 8.297 -3.148 -5.582 1 87.88 77 MET B C 1
ATOM 1662 O O . MET B 1 77 ? 9.477 -3.201 -5.219 1 87.88 77 MET B O 1
ATOM 1666 N N . VAL B 1 78 ? 7.633 -2.086 -5.66 1 88.62 78 VAL B N 1
ATOM 1667 C CA . VAL B 1 78 ? 8.234 -0.802 -5.316 1 88.62 78 VAL B CA 1
ATOM 1668 C C . VAL B 1 78 ? 8.391 -0.69 -3.803 1 88.62 78 VAL B C 1
ATOM 1670 O O . VAL B 1 78 ? 9.445 -0.3 -3.305 1 88.62 78 VAL B O 1
ATOM 1673 N N . ASN B 1 79 ? 7.348 -1.045 -3.059 1 86 79 ASN B N 1
ATOM 1674 C CA . ASN B 1 79 ? 7.312 -0.838 -1.615 1 86 79 ASN B CA 1
ATOM 1675 C C . ASN B 1 79 ? 8.117 -1.903 -0.876 1 86 79 ASN B C 1
ATOM 1677 O O . ASN B 1 79 ? 8.578 -1.674 0.244 1 86 79 ASN B O 1
ATOM 1681 N N . ASP B 1 80 ? 8.266 -3.064 -1.496 1 86.81 80 ASP B N 1
ATOM 1682 C CA . ASP B 1 80 ? 9.039 -4.188 -0.972 1 86.81 80 ASP B CA 1
ATOM 1683 C C . ASP B 1 80 ? 9.867 -4.84 -2.072 1 86.81 80 ASP B C 1
ATOM 1685 O O . ASP B 1 80 ? 9.594 -5.969 -2.48 1 86.81 80 ASP B O 1
ATOM 1689 N N . PRO B 1 81 ? 10.867 -4.125 -2.475 1 91.19 81 PRO B N 1
ATOM 1690 C CA . PRO B 1 81 ? 11.648 -4.602 -3.615 1 91.19 81 PRO B CA 1
ATOM 1691 C C . PRO B 1 81 ? 12.297 -5.957 -3.359 1 91.19 81 PRO B C 1
ATOM 1693 O O . PRO B 1 81 ? 13.055 -6.113 -2.398 1 91.19 81 PRO B O 1
ATOM 1696 N N . PRO B 1 82 ? 12.047 -6.891 -4.305 1 91.88 82 PRO B N 1
ATOM 1697 C CA . PRO B 1 82 ? 12.531 -8.25 -4.066 1 91.88 82 PRO B CA 1
ATOM 1698 C C . PRO B 1 82 ? 14.039 -8.383 -4.273 1 91.88 82 PRO B C 1
ATOM 1700 O O . PRO B 1 82 ? 14.602 -7.746 -5.168 1 91.88 82 PRO B O 1
ATOM 1703 N N . THR B 1 83 ? 14.641 -9.242 -3.436 1 91.56 83 THR B N 1
ATOM 1704 C CA . THR B 1 83 ? 16.078 -9.453 -3.516 1 91.56 83 THR B CA 1
ATOM 1705 C C . THR B 1 83 ? 16.406 -10.938 -3.676 1 91.56 83 THR B C 1
ATOM 1707 O O . THR B 1 83 ? 17.578 -11.328 -3.656 1 91.56 83 THR B O 1
ATOM 1710 N N . SER B 1 84 ? 15.422 -11.758 -3.762 1 91.5 84 SER B N 1
ATOM 1711 C CA . SER B 1 84 ? 15.578 -13.188 -4.016 1 91.5 84 SER B CA 1
ATOM 1712 C C . SER B 1 84 ? 14.406 -13.734 -4.82 1 91.5 84 SER B C 1
ATOM 1714 O O . SER B 1 84 ? 13.359 -13.086 -4.93 1 91.5 84 SER B O 1
ATOM 1716 N N . ALA B 1 85 ? 14.625 -14.93 -5.395 1 88.75 85 ALA B N 1
ATOM 1717 C CA . ALA B 1 85 ? 13.578 -15.562 -6.188 1 88.75 85 ALA B CA 1
ATOM 1718 C C . ALA B 1 85 ? 12.344 -15.844 -5.332 1 88.75 85 ALA B C 1
ATOM 1720 O O . ALA B 1 85 ? 11.211 -15.648 -5.785 1 88.75 85 ALA B O 1
ATOM 1721 N N . LEU B 1 86 ? 12.633 -16.281 -4.152 1 84.69 86 LEU B N 1
ATOM 1722 C CA . LEU B 1 86 ? 11.539 -16.562 -3.232 1 84.69 86 LEU B CA 1
ATOM 1723 C C . LEU B 1 86 ? 10.75 -15.281 -2.941 1 84.69 86 LEU B C 1
ATOM 1725 O O . LEU B 1 86 ? 9.516 -15.297 -2.934 1 84.69 86 LEU B O 1
ATOM 1729 N N . HIS B 1 87 ? 11.406 -14.234 -2.783 1 87.5 87 HIS B N 1
ATOM 1730 C CA . HIS B 1 87 ? 10.789 -12.945 -2.512 1 87.5 87 HIS B CA 1
ATOM 1731 C C . HIS B 1 87 ? 9.898 -12.508 -3.666 1 87.5 87 HIS B C 1
ATOM 1733 O O . HIS B 1 87 ? 8.742 -12.117 -3.455 1 87.5 87 HIS B O 1
ATOM 1739 N N . THR B 1 88 ? 10.484 -12.578 -4.91 1 87.81 88 THR B N 1
ATOM 1740 C CA . THR B 1 88 ? 9.719 -12.195 -6.094 1 87.81 88 THR B CA 1
ATOM 1741 C C . THR B 1 88 ? 8.453 -13.031 -6.215 1 87.81 88 THR B C 1
ATOM 1743 O O . THR B 1 88 ? 7.379 -12.5 -6.516 1 87.81 88 THR B O 1
ATOM 1746 N N . GLN B 1 89 ? 8.586 -14.25 -5.922 1 82.5 89 GLN B N 1
ATOM 1747 C CA . GLN B 1 89 ? 7.465 -15.18 -6.035 1 82.5 89 GLN B CA 1
ATOM 1748 C C . GLN B 1 89 ? 6.34 -14.797 -5.078 1 82.5 89 GLN B C 1
ATOM 1750 O O . GLN B 1 89 ? 5.16 -14.969 -5.398 1 82.5 89 GLN B O 1
ATOM 1755 N N . LEU B 1 90 ? 6.777 -14.266 -3.973 1 77.44 90 LEU B N 1
ATOM 1756 C CA . LEU B 1 90 ? 5.801 -13.93 -2.943 1 77.44 90 LEU B CA 1
ATOM 1757 C C . LEU B 1 90 ? 5.043 -12.656 -3.307 1 77.44 90 LEU B C 1
ATOM 1759 O O . LEU B 1 90 ? 3.936 -12.43 -2.816 1 77.44 90 LEU B O 1
ATOM 1763 N N . LEU B 1 91 ? 5.676 -11.922 -4.121 1 78.5 91 LEU B N 1
ATOM 1764 C CA . LEU B 1 91 ? 5.082 -10.633 -4.465 1 78.5 91 LEU B CA 1
ATOM 1765 C C . LEU B 1 91 ? 4.203 -10.75 -5.703 1 78.5 91 LEU B C 1
ATOM 1767 O O . LEU B 1 91 ? 3.357 -9.891 -5.957 1 78.5 91 LEU B O 1
ATOM 1771 N N . ILE B 1 92 ? 4.508 -11.719 -6.555 1 76.31 92 ILE B N 1
ATOM 1772 C CA . ILE B 1 92 ? 3.826 -11.844 -7.84 1 76.31 92 ILE B CA 1
ATOM 1773 C C . ILE B 1 92 ? 2.674 -12.844 -7.715 1 76.31 92 ILE B C 1
ATOM 1775 O O . ILE B 1 92 ? 2.805 -13.875 -7.055 1 76.31 92 ILE B O 1
ATOM 1779 N N . ASP B 1 93 ? 1.697 -12.531 -8.555 1 64.75 93 ASP B N 1
ATOM 1780 C CA . ASP B 1 93 ? 0.507 -13.375 -8.586 1 64.75 93 ASP B CA 1
ATOM 1781 C C . ASP B 1 93 ? 0.826 -14.75 -9.164 1 64.75 93 ASP B C 1
ATOM 1783 O O . ASP B 1 93 ? 1.394 -14.852 -10.258 1 64.75 93 ASP B O 1
ATOM 1787 N N . ASP B 1 94 ? 0.617 -15.766 -8.43 1 61.16 94 ASP B N 1
ATOM 1788 C CA . ASP B 1 94 ? 0.933 -17.141 -8.805 1 61.16 94 ASP B CA 1
ATOM 1789 C C . ASP B 1 94 ? 0.041 -17.609 -9.953 1 61.16 94 ASP B C 1
ATOM 1791 O O . ASP B 1 94 ? 0.278 -18.672 -10.531 1 61.16 94 ASP B O 1
ATOM 1795 N N . ASN B 1 95 ? -1.064 -16.906 -10.234 1 54.31 95 ASN B N 1
ATOM 1796 C CA . ASN B 1 95 ? -1.952 -17.312 -11.32 1 54.31 95 ASN B CA 1
ATOM 1797 C C . ASN B 1 95 ? -1.367 -16.953 -12.688 1 54.31 95 ASN B C 1
ATOM 1799 O O . ASN B 1 95 ? -1.881 -17.391 -13.719 1 54.31 95 ASN B O 1
ATOM 1803 N N . LYS B 1 96 ? -0.418 -16.172 -12.594 1 64.5 96 LYS B N 1
ATOM 1804 C CA . LYS B 1 96 ? 0.332 -15.914 -13.82 1 64.5 96 LYS B CA 1
ATOM 1805 C C . LYS B 1 96 ? 1.358 -17.016 -14.078 1 64.5 96 LYS B C 1
ATOM 1807 O O . LYS B 1 96 ? 1.643 -17.828 -13.195 1 64.5 96 LYS B O 1
ATOM 1812 N N . ALA B 1 97 ? 1.56 -17.266 -15.258 1 68.88 97 ALA B N 1
ATOM 1813 C CA . ALA B 1 97 ? 2.713 -18.125 -15.508 1 68.88 97 ALA B CA 1
ATOM 1814 C C . ALA B 1 97 ? 3.889 -17.734 -14.617 1 68.88 97 ALA B C 1
ATOM 1816 O O . ALA B 1 97 ? 4.164 -16.562 -14.422 1 68.88 97 ALA B O 1
ATOM 1817 N N . PRO B 1 98 ? 4.277 -18.812 -13.875 1 74 98 PRO B N 1
ATOM 1818 C CA . PRO B 1 98 ? 5.449 -18.516 -13.055 1 74 98 PRO B CA 1
ATOM 1819 C C . PRO B 1 98 ? 6.551 -17.797 -13.836 1 74 98 PRO B C 1
ATOM 1821 O O . PRO B 1 98 ? 6.75 -18.078 -15.023 1 74 98 PRO B O 1
ATOM 1824 N N . LEU B 1 99 ? 7.039 -16.828 -13.18 1 81 99 LEU B N 1
ATOM 1825 C CA . LEU B 1 99 ? 8.211 -16.188 -13.773 1 81 99 LEU B CA 1
ATOM 1826 C C . LEU B 1 99 ? 9.312 -17.219 -14.031 1 81 99 LEU B C 1
ATOM 1828 O O . LEU B 1 99 ? 9.523 -18.125 -13.219 1 81 99 LEU B O 1
ATOM 1832 N N . THR B 1 100 ? 9.797 -17.172 -15.203 1 87.62 100 THR B N 1
ATOM 1833 C CA . THR B 1 100 ? 10.969 -18 -15.453 1 87.62 100 THR B CA 1
ATOM 1834 C C . THR B 1 100 ? 12.133 -17.578 -14.555 1 87.62 100 THR B C 1
ATOM 1836 O O . THR B 1 100 ? 12.117 -16.5 -13.977 1 87.62 100 THR B O 1
ATOM 1839 N N . ASP B 1 101 ? 13.078 -18.516 -14.445 1 90.88 101 ASP B N 1
ATOM 1840 C CA . ASP B 1 101 ? 14.281 -18.188 -13.68 1 90.88 101 ASP B CA 1
ATOM 1841 C C . ASP B 1 101 ? 14.945 -16.922 -14.219 1 90.88 101 ASP B C 1
ATOM 1843 O O . ASP B 1 101 ? 15.422 -16.094 -13.445 1 90.88 101 ASP B O 1
ATOM 1847 N N . GLU B 1 102 ? 14.914 -16.844 -15.5 1 93.38 102 GLU B N 1
ATOM 1848 C CA . GLU B 1 102 ? 15.531 -15.68 -16.141 1 93.38 102 GLU B CA 1
ATOM 1849 C C . GLU B 1 102 ? 14.781 -14.391 -15.797 1 93.38 102 GLU B C 1
ATOM 1851 O O . GLU B 1 102 ? 15.398 -13.367 -15.516 1 93.38 102 GLU B O 1
ATOM 1856 N N . GLU B 1 103 ? 13.492 -14.453 -15.797 1 90.81 103 GLU B N 1
ATOM 1857 C CA . GLU B 1 103 ? 12.672 -13.289 -15.469 1 90.81 103 GLU B CA 1
ATOM 1858 C C . GLU B 1 103 ? 12.852 -12.883 -14.008 1 90.81 103 GLU B C 1
ATOM 1860 O O . GLU B 1 103 ? 12.961 -11.695 -13.703 1 90.81 103 GLU B O 1
ATOM 1865 N N . ASN B 1 104 ? 12.859 -13.875 -13.195 1 92.56 104 ASN B N 1
ATOM 1866 C CA . ASN B 1 104 ? 13.062 -13.617 -11.781 1 92.56 104 ASN B CA 1
ATOM 1867 C C . ASN B 1 104 ? 14.406 -12.93 -11.523 1 92.56 104 ASN B C 1
ATOM 1869 O O . ASN B 1 104 ? 14.461 -11.93 -10.805 1 92.56 104 ASN B O 1
ATOM 1873 N N . GLU B 1 105 ? 15.359 -13.5 -12.102 1 94.69 105 GLU B N 1
ATOM 1874 C CA . GLU B 1 105 ? 16.688 -12.914 -11.938 1 94.69 105 GLU B CA 1
ATOM 1875 C C . GLU B 1 105 ? 16.75 -11.5 -12.492 1 94.69 105 GLU B C 1
ATOM 1877 O O . GLU B 1 105 ? 17.344 -10.609 -11.883 1 94.69 105 GLU B O 1
ATOM 1882 N N . ALA B 1 106 ? 16.109 -11.266 -13.586 1 95.12 106 ALA B N 1
ATOM 1883 C CA . ALA B 1 106 ? 16.062 -9.938 -14.203 1 95.12 106 ALA B CA 1
ATOM 1884 C C . ALA B 1 106 ? 15.398 -8.93 -13.273 1 95.12 106 ALA B C 1
ATOM 1886 O O . ALA B 1 106 ? 15.875 -7.805 -13.117 1 95.12 106 ALA B O 1
ATOM 1887 N N . ILE B 1 107 ? 14.352 -9.352 -12.648 1 94.62 107 ILE B N 1
ATOM 1888 C CA . ILE B 1 107 ? 13.609 -8.469 -11.758 1 94.62 107 ILE B CA 1
ATOM 1889 C C . ILE B 1 107 ? 14.461 -8.125 -10.539 1 94.62 107 ILE B C 1
ATOM 1891 O O . ILE B 1 107 ? 14.5 -6.973 -10.102 1 94.62 107 ILE B O 1
ATOM 1895 N N . ILE B 1 108 ? 15.133 -9.133 -10.031 1 95.19 108 ILE B N 1
ATOM 1896 C CA . ILE B 1 108 ? 16.016 -8.914 -8.891 1 95.19 108 ILE B CA 1
ATOM 1897 C C . ILE B 1 108 ? 17.125 -7.934 -9.273 1 95.19 108 ILE B C 1
ATOM 1899 O O . ILE B 1 108 ? 17.453 -7.031 -8.508 1 95.19 108 ILE B O 1
ATOM 1903 N N . GLN B 1 109 ? 17.641 -8.07 -10.469 1 95.75 109 GLN B N 1
ATOM 1904 C CA . GLN B 1 109 ? 18.688 -7.172 -10.945 1 95.75 109 GLN B CA 1
ATOM 1905 C C . GLN B 1 109 ? 18.156 -5.75 -11.109 1 95.75 109 GLN B C 1
ATOM 1907 O O . GLN B 1 109 ? 18.875 -4.781 -10.844 1 95.75 109 GLN B O 1
ATOM 1912 N N . LEU B 1 110 ? 16.953 -5.645 -11.547 1 95.44 110 LEU B N 1
ATOM 1913 C CA . LEU B 1 110 ? 16.328 -4.328 -11.648 1 95.44 110 LEU B CA 1
ATOM 1914 C C . LEU B 1 110 ? 16.25 -3.66 -10.273 1 95.44 110 LEU B C 1
ATOM 1916 O O . LEU B 1 110 ? 16.484 -2.457 -10.148 1 95.44 110 LEU B O 1
ATOM 1920 N N . THR B 1 111 ? 15.883 -4.453 -9.273 1 94.56 111 THR B N 1
ATOM 1921 C CA . THR B 1 111 ? 15.82 -3.945 -7.91 1 94.56 111 THR B CA 1
ATOM 1922 C C . THR B 1 111 ? 17.188 -3.402 -7.473 1 94.56 111 THR B C 1
ATOM 1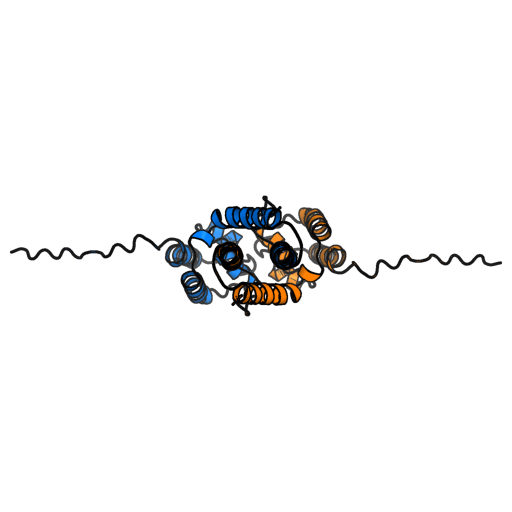924 O O . THR B 1 111 ? 17.266 -2.297 -6.934 1 94.56 111 THR B O 1
ATOM 1927 N N . HIS B 1 112 ? 18.203 -4.16 -7.766 1 93.75 112 HIS B N 1
ATOM 1928 C CA . HIS B 1 112 ? 19.547 -3.734 -7.414 1 93.75 112 HIS B CA 1
ATOM 1929 C C . HIS B 1 112 ? 19.953 -2.482 -8.188 1 93.75 112 HIS B C 1
ATOM 1931 O O . HIS B 1 112 ? 20.531 -1.553 -7.613 1 93.75 112 HIS B O 1
ATOM 1937 N N . LYS B 1 113 ? 19.703 -2.465 -9.406 1 94.06 113 LYS B N 1
ATOM 1938 C CA . LYS B 1 113 ? 20.062 -1.378 -10.31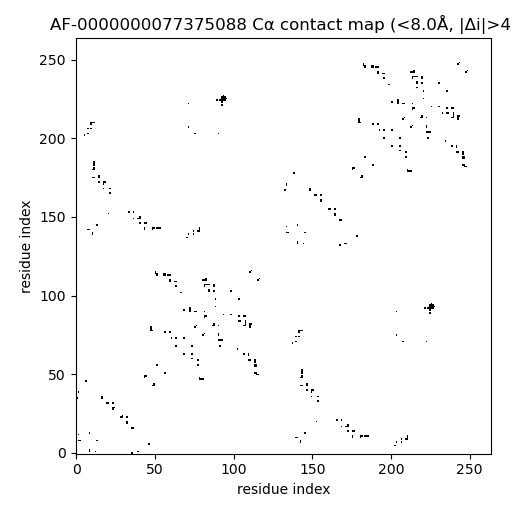2 1 94.06 113 LYS B CA 1
ATOM 1939 C C . LYS B 1 113 ? 19.438 -0.06 -9.867 1 94.06 113 LYS B C 1
ATOM 1941 O O . LYS B 1 113 ? 20.094 0.978 -9.852 1 94.06 113 LYS B O 1
ATOM 1946 N N . HIS B 1 114 ? 18.188 -0.091 -9.477 1 94.06 114 HIS B N 1
ATOM 1947 C CA . HIS B 1 114 ? 17.453 1.158 -9.289 1 94.06 114 HIS B CA 1
ATOM 1948 C C . HIS B 1 114 ? 17.406 1.548 -7.816 1 94.06 114 HIS B C 1
ATOM 1950 O O . HIS B 1 114 ? 17.266 2.729 -7.488 1 94.06 114 HIS B O 1
ATOM 1956 N N . PHE B 1 115 ? 17.5 0.541 -6.957 1 92.56 115 PHE B N 1
ATOM 1957 C CA . PHE B 1 115 ? 17.266 0.888 -5.562 1 92.56 115 PHE B CA 1
ATOM 1958 C C . PHE B 1 115 ? 18.5 0.621 -4.711 1 92.56 115 PHE B C 1
ATOM 1960 O O . PHE B 1 115 ? 18.578 1.081 -3.57 1 92.56 115 PHE B O 1
ATOM 1967 N N . GLN B 1 116 ? 19.391 -0.077 -5.035 1 82 116 GLN B N 1
ATOM 1968 C CA . GLN B 1 116 ? 20.578 -0.384 -4.23 1 82 116 GLN B CA 1
ATOM 1969 C C . GLN B 1 116 ? 21.844 0.157 -4.883 1 82 116 GLN B C 1
ATOM 1971 O O . GLN B 1 116 ? 22.859 0.361 -4.207 1 82 116 GLN B O 1
ATOM 1976 N N . SER B 1 117 ? 21.859 0.428 -6.32 1 64.69 117 SER B N 1
ATOM 1977 C CA . SER B 1 117 ? 23.094 0.836 -6.973 1 64.69 117 SER B CA 1
ATOM 1978 C C . SER B 1 117 ? 23.469 2.266 -6.598 1 64.69 117 SER B C 1
ATOM 1980 O O . SER B 1 117 ? 24.344 2.867 -7.227 1 64.69 117 SER B O 1
ATOM 1982 N N . GLY B 1 118 ? 22.844 3.092 -6 1 50.06 118 GLY B N 1
ATOM 1983 C CA . GLY B 1 118 ? 23.422 4.422 -5.855 1 50.06 118 GLY B CA 1
ATOM 1984 C C . GLY B 1 118 ? 24.906 4.402 -5.617 1 50.06 118 GLY B C 1
ATOM 1985 O O . GLY B 1 118 ? 25.656 5.188 -6.215 1 50.06 118 GLY B O 1
ATOM 1986 N N . GLY B 1 119 ? 25.438 4.086 -4.352 1 41.97 119 GLY B N 1
ATOM 1987 C CA . GLY B 1 119 ? 26.75 4.672 -4.094 1 41.97 119 GLY B CA 1
ATOM 1988 C C . GLY B 1 119 ? 27.797 4.246 -5.098 1 41.97 119 GLY B C 1
ATOM 1989 O O . GLY B 1 119 ? 28.812 4.93 -5.27 1 41.97 119 GLY B O 1
ATOM 1990 N N . ASN B 1 120 ? 27.922 2.895 -5.395 1 39.22 120 ASN B N 1
ATOM 1991 C CA . ASN B 1 120 ? 29.234 2.568 -5.957 1 39.22 120 ASN B CA 1
ATOM 1992 C C . ASN B 1 120 ? 29.312 2.943 -7.434 1 39.22 120 ASN B C 1
ATOM 1994 O O . ASN B 1 120 ? 29.047 2.113 -8.305 1 39.22 120 ASN B O 1
ATOM 1998 N N . THR B 1 121 ? 28.484 3.607 -7.988 1 38.19 121 THR B N 1
ATOM 1999 C CA . THR B 1 121 ? 29.031 4.086 -9.25 1 38.19 121 THR B CA 1
ATOM 2000 C C . THR B 1 121 ? 30.406 4.707 -9.039 1 38.19 121 THR B C 1
ATOM 2002 O O . THR B 1 121 ? 30.531 5.777 -8.438 1 38.19 121 THR B O 1
ATOM 2005 N N . GLU B 1 122 ? 31.391 4.008 -8.484 1 36.28 122 GLU B N 1
ATOM 2006 C CA . GLU B 1 122 ? 32.812 4.285 -8.688 1 36.28 122 GLU B CA 1
ATOM 2007 C C . GLU B 1 122 ? 33.094 4.766 -10.109 1 36.28 122 GLU B C 1
ATOM 2009 O O . GLU B 1 122 ? 32.719 4.09 -11.078 1 36.28 122 GLU B O 1
ATOM 2014 N N . ALA B 1 123 ? 33.156 6.008 -10.391 1 35.06 123 ALA B N 1
ATOM 2015 C CA . ALA B 1 123 ? 34 6.535 -11.453 1 35.06 123 ALA B CA 1
ATOM 2016 C C . ALA B 1 123 ? 35.25 5.672 -11.641 1 35.06 123 ALA B C 1
ATOM 2018 O O . ALA B 1 123 ? 36.062 5.512 -10.711 1 35.06 123 ALA B O 1
ATOM 2019 N N . ALA B 1 124 ? 35.312 4.523 -12.227 1 33.72 124 ALA B N 1
ATOM 2020 C CA . ALA B 1 124 ? 36.562 3.936 -12.75 1 33.72 124 ALA B CA 1
ATOM 2021 C C . ALA B 1 124 ? 37.5 5.012 -13.297 1 33.72 124 ALA B C 1
ATOM 2023 O O . ALA B 1 124 ? 37.188 5.645 -14.312 1 33.72 124 ALA B O 1
ATOM 2024 N N . ALA B 1 125 ? 38.062 5.891 -12.461 1 34.53 125 ALA B N 1
ATOM 2025 C CA . ALA B 1 125 ? 39.312 6.582 -12.844 1 34.53 125 ALA B CA 1
ATOM 2026 C C . ALA B 1 125 ? 40.25 5.648 -13.602 1 34.53 125 ALA B C 1
ATOM 2028 O O . ALA B 1 125 ? 40.719 4.648 -13.055 1 34.53 125 ALA B O 1
ATOM 2029 N N . SER B 1 126 ? 39.812 5.211 -14.828 1 34.44 126 SER B N 1
ATOM 2030 C CA . SER B 1 126 ? 40.781 4.695 -15.773 1 34.44 126 SER B CA 1
ATOM 2031 C C . SER B 1 126 ? 42.125 5.398 -15.609 1 34.44 126 SER B C 1
ATOM 2033 O O . SER B 1 126 ? 42.25 6.59 -15.906 1 34.44 126 SER B O 1
ATOM 2035 N N . GLY B 1 127 ? 42.719 5.305 -14.43 1 35.28 127 GLY B N 1
ATOM 2036 C CA . GLY B 1 127 ? 44.156 5.574 -14.273 1 35.28 127 GLY B CA 1
ATOM 2037 C C . GLY B 1 127 ? 45 5.031 -15.422 1 35.28 127 GLY B C 1
ATOM 2038 O O . GLY B 1 127 ? 45.312 3.84 -15.453 1 35.28 127 GLY B O 1
ATOM 2039 N N . THR B 1 128 ? 44.562 5.195 -16.719 1 35.53 128 THR B N 1
ATOM 2040 C CA . THR B 1 128 ? 45.562 5.016 -17.75 1 35.53 128 THR B CA 1
ATOM 2041 C C . THR B 1 128 ? 46.844 5.812 -17.406 1 35.53 128 THR B C 1
ATOM 2043 O O . THR B 1 128 ? 46.812 7.047 -17.422 1 35.53 128 THR B O 1
ATOM 2046 N N . ALA B 1 129 ? 47.531 5.5 -16.344 1 36.22 129 ALA B N 1
ATOM 2047 C CA . ALA B 1 129 ? 48.938 5.871 -16.141 1 36.22 129 ALA B CA 1
ATOM 2048 C C . ALA B 1 129 ? 49.75 5.727 -17.438 1 36.22 129 ALA B C 1
ATOM 2050 O O . ALA B 1 129 ? 49.562 4.75 -18.172 1 36.22 129 ALA B O 1
ATOM 2051 N N . ALA B 1 130 ? 50.188 6.832 -18.047 1 37.53 130 ALA B N 1
ATOM 2052 C CA . ALA B 1 130 ? 51.188 7.066 -19.078 1 37.53 130 ALA B CA 1
ATOM 2053 C C . ALA B 1 130 ? 52.469 6.27 -18.797 1 37.53 130 ALA B C 1
ATOM 2055 O O . ALA B 1 130 ? 53 6.309 -17.672 1 37.53 130 ALA B O 1
ATOM 2056 N N . SER B 1 131 ? 52.469 4.945 -19.031 1 35.56 131 SER B N 1
ATOM 2057 C CA . SER B 1 131 ? 53.781 4.289 -19.141 1 35.56 131 SER B CA 1
ATOM 2058 C C . SER B 1 131 ? 54.781 5.172 -19.891 1 35.56 131 SER B C 1
ATOM 2060 O O . SER B 1 131 ? 54.594 5.477 -21.062 1 35.56 131 SER B O 1
ATOM 2062 N N . THR B 1 132 ? 55.281 6.262 -19.125 1 27.27 132 THR B N 1
ATOM 2063 C CA . THR B 1 132 ? 56.625 6.707 -19.516 1 27.27 132 THR B CA 1
ATOM 2064 C C . THR B 1 132 ? 57.625 5.602 -19.266 1 27.27 132 THR B C 1
ATOM 2066 O O . THR B 1 132 ? 57.562 4.879 -18.281 1 27.27 132 THR B O 1
#

pLDDT: mean 74.1, std 19.37, range [27.22, 95.75]

Radius of gyration: 22.53 Å; Cα contacts (8 Å, |Δi|>4): 228; chains: 2; bounding box: 112×52×40 Å

Secondary structure (DSSP, 8-state):
---SSSS---HHHHHHHHHHHHHHHHSS-HHHHHHHHHHHHHHHHTSGGGG--HHHHHHHHHHHGGG---HHHHHHHHHS---SHHHHHHHS-TTS-PPPHHHHHHHHHHHIIIII-SS-------------/---SSSS---HHHHHHHHHHHHHHHHSS-HHHHHHHHHHHHHHHHTSGGGG--HHHHHHHHHHHGGG---HHHHHHHHHS---SHHHHHHHS-TTS-PPPHHHHHHHHHHHIIIIITTS-------------

Solvent-accessible surface area (backbone atoms only — not comparable to full-atom values): 15401 Å² total; per-residue (Å²): 127,82,61,78,85,50,96,59,82,49,59,46,58,52,42,52,54,50,49,47,51,58,46,37,72,70,60,64,74,66,61,63,51,48,48,52,48,46,52,52,44,56,54,44,58,74,35,71,35,57,63,50,46,73,67,34,49,51,52,42,50,60,64,49,55,81,68,70,63,52,70,71,34,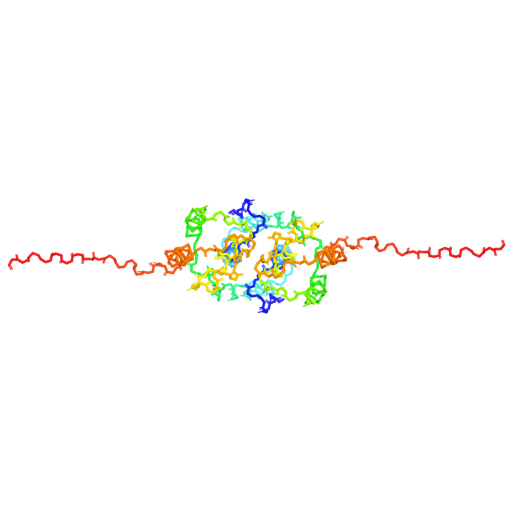49,51,43,41,66,54,54,57,32,82,44,64,68,48,43,54,71,53,39,54,35,65,41,78,72,70,46,72,66,53,41,50,50,50,32,47,47,35,40,60,42,48,63,43,69,78,76,64,66,75,75,73,75,74,73,70,76,84,120,127,81,61,77,86,49,97,60,82,50,58,46,58,52,43,51,53,50,48,47,51,57,44,38,73,68,56,66,73,66,61,62,51,48,48,54,50,47,53,52,45,54,54,44,58,74,36,71,34,58,62,50,46,72,66,35,49,51,52,41,52,61,64,48,57,80,67,70,63,51,70,69,35,49,50,42,41,66,53,54,58,33,83,44,65,70,48,42,54,71,54,39,53,36,67,41,79,73,70,47,72,66,53,40,53,50,51,32,49,46,35,40,62,43,50,63,41,70,77,75,63,66,77,74,72,75,71,74,68,78,84,122

Foldseek 3Di:
DQPPPDLDGDPVNVVVLVVVVVVCVPDDDPPVNVVSVVVVVVSLCPFLCVQADPVLLVVLCVVCVVVVADPQLSVCCNRPPDQDLVRNVVSGDPVPPPDDPVRSVVSNVSCCVRRVPPDPPPPPPPPPPPPD/DQPPPDLDGDPVNVVVLVVVVVVCVVDDDPPVNVVSVVVVVVSLCVFLCVQADPVLLVVLCVVCVVVVADPQLSVCCNRPPDQDLVRNCVSGDPVPPPDDPVRSVVSNVSCCVRRVPPPPPPPPPPCPPPPD

InterPro domains:
  IPR005574 RNA polymerase subunit Rpb4/RPC9 [PF03874] (8-114)
  IPR006590 RNA polymerase Rpb4/RPC9, core [SM00657] (1-116)
  IPR010997 HRDC-like superfamily [SSF47819] (4-115)
  IPR038324 Rpb4/RPC9 superfamily [G3DSA:1.20.1250.40] (2-116)
  IPR038846 DNA-directed RNA polymerase III subunit RPC9 [PTHR15561] (3-126)

Nearest PDB structures (foldseek):
  7ae1-assembly1_D  TM=7.007E-01  e=2.479E-05  Homo sapiens
  7d59-assembly1_D  TM=7.050E-01  e=1.118E-03  Homo sapiens
  7z1m-assembly1_D  TM=6.498E-01  e=1.761E-03  Saccharomyces cerevisiae W303
  3a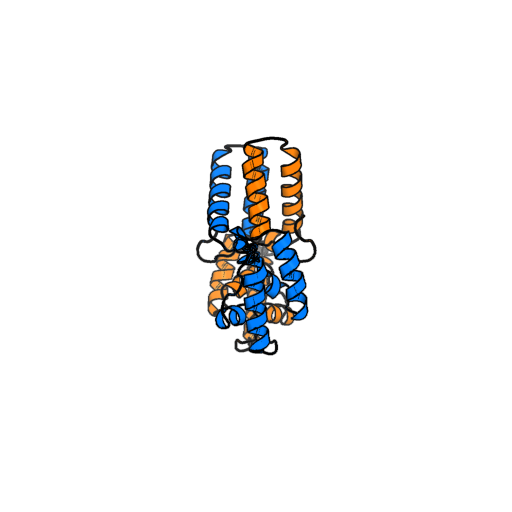yh-assembly1_A  TM=6.645E-01  e=1.026E-02  Schizosaccharomyces pombe 972h-
  1y1y-assembly1_D  TM=6.128E-01  e=1.025E+00  Saccharomyces cerevisiae